Protein AF-0000000070746875 (afdb_homodimer)

Radius of gyration: 43.56 Å; Cα contacts (8 Å, |Δi|>4): 180; chains: 2; bounding box: 48×173×124 Å

pLDDT: mean 76.01, std 24.34, range [20.2, 97.62]

InterPro domains:
  IPR023379 BART domain [PF11527] (35-144)
  IPR038849 ADP-ribosylation factor-like protein 2-binding protein [PTHR15487] (15-159)
  IPR042541 BART domain superfamily [G3DSA:1.20.1520.10] (34-148)

Solvent-accessible surface area (backbone atoms only — not comparable to full-atom values): 19417 Å² total; per-residue (Å²): 139,78,82,79,79,80,77,81,77,75,82,77,76,76,77,77,75,77,74,75,72,70,74,67,63,68,54,60,63,49,44,54,53,49,49,48,51,48,54,51,53,51,49,54,53,48,63,68,31,64,72,46,43,50,52,51,49,50,53,42,69,74,47,15,80,76,59,71,61,64,71,62,46,49,55,52,49,51,51,52,47,51,53,48,24,51,52,53,53,51,50,51,52,52,52,44,53,73,74,33,94,85,65,49,69,68,58,50,54,54,48,45,70,74,38,56,88,74,55,55,66,73,58,47,51,55,54,40,35,50,72,32,68,72,49,29,51,51,49,26,47,51,50,38,58,68,66,43,43,52,58,50,78,51,84,99,59,81,47,63,57,68,126,132,88,88,78,81,92,86,88,74,83,85,77,81,81,73,80,74,77,76,72,72,70,75,69,63,69,55,60,61,51,43,54,52,49,50,49,51,48,53,52,51,53,48,55,53,49,64,68,30,64,70,45,45,49,53,53,49,50,52,41,68,74,47,13,81,78,60,70,62,62,72,63,48,49,56,53,49,51,51,53,48,50,53,48,24,51,52,52,52,52,52,51,51,53,53,44,53,72,74,32,93,84,64,47,70,69,56,49,55,53,47,45,71,76,40,56,89,75,52,54,66,74,59,48,52,54,55,41,36,48,72,32,66,72,50,28,51,51,50,26,47,52,50,38,58,67,66,42,41,52,58,51,77,49,89,97,56,80,47,63,60,66,127

Structure (mmCIF, N/CA/C/O backbone):
data_AF-0000000070746875-model_v1
#
loop_
_entity.id
_entity.type
_entity.pdbx_description
1 polymer 'ADP-ribosylation factor-like protein 2-binding protein'
#
loop_
_atom_site.group_PDB
_atom_site.id
_atom_site.type_symbol
_atom_site.label_atom_id
_atom_site.label_alt_id
_atom_site.label_comp_id
_atom_site.label_asym_id
_atom_site.label_entity_id
_atom_site.label_seq_id
_atom_site.pdbx_PDB_ins_code
_atom_site.Cartn_x
_atom_site.Cartn_y
_atom_site.Cartn_z
_atom_site.occupancy
_atom_site.B_iso_or_equiv
_atom_site.auth_seq_id
_atom_site.auth_comp_id
_atom_site.auth_asym_id
_atom_site.auth_atom_id
_atom_site.pdbx_PDB_model_num
ATOM 1 N N . MET A 1 1 ? 16.844 121.75 -2.898 1 22.09 1 MET A N 1
ATOM 2 C CA . MET A 1 1 ? 16.625 121 -1.656 1 22.09 1 MET A CA 1
ATOM 3 C C . MET A 1 1 ? 16.203 119.562 -1.939 1 22.09 1 MET A C 1
ATOM 5 O O . MET A 1 1 ? 15.828 119.25 -3.064 1 22.09 1 MET A O 1
ATOM 9 N N . ASN A 1 2 ? 16.062 118.625 -0.871 1 25.52 2 ASN A N 1
ATOM 10 C CA . ASN A 1 2 ? 16.562 117.375 -0.406 1 25.52 2 ASN A CA 1
ATOM 11 C C . ASN A 1 2 ? 15.664 116.188 -0.863 1 25.52 2 ASN A C 1
ATOM 13 O O . ASN A 1 2 ? 15.953 115.062 -0.604 1 25.52 2 ASN A O 1
ATOM 17 N N . GLN A 1 3 ? 14.422 116.25 -1.479 1 31.89 3 GLN A N 1
ATOM 18 C CA . GLN A 1 3 ? 13.461 115.375 -0.81 1 31.89 3 GLN A CA 1
ATOM 19 C C . GLN A 1 3 ? 13.711 113.875 -1.162 1 31.89 3 GLN A C 1
ATOM 21 O O . GLN A 1 3 ? 13.852 113.562 -2.336 1 31.89 3 GLN A O 1
ATOM 26 N N . PRO A 1 4 ? 14.125 113.062 -0.091 1 35.66 4 PRO A N 1
ATOM 27 C CA . PRO A 1 4 ? 14.531 111.688 -0.117 1 35.66 4 PRO A CA 1
ATOM 28 C C . PRO A 1 4 ? 13.453 110.75 -0.694 1 35.66 4 PRO A C 1
ATOM 30 O O . PRO A 1 4 ? 12.258 111 -0.523 1 35.66 4 PRO A O 1
ATOM 33 N N . GLU A 1 5 ? 13.758 110.125 -1.858 1 33.31 5 GLU A N 1
ATOM 34 C CA . GLU A 1 5 ? 12.992 109.188 -2.691 1 33.31 5 GLU A CA 1
ATOM 35 C C . GLU A 1 5 ? 12.625 107.938 -1.924 1 33.31 5 GLU A C 1
ATOM 37 O O . GLU A 1 5 ? 13.492 107.25 -1.367 1 33.31 5 GLU A O 1
ATOM 42 N N . LEU A 1 6 ? 11.461 107.875 -1.306 1 23.97 6 LEU A N 1
ATOM 43 C CA . LEU A 1 6 ? 10.867 106.812 -0.504 1 23.97 6 LEU A CA 1
ATOM 44 C C . LEU A 1 6 ? 10.93 105.5 -1.243 1 23.97 6 LEU A C 1
ATOM 46 O O . LEU A 1 6 ? 10.43 105.375 -2.367 1 23.97 6 LEU A O 1
ATOM 50 N N . ALA A 1 7 ? 11.953 104.625 -0.978 1 36.56 7 ALA A N 1
ATOM 51 C CA . ALA A 1 7 ? 12.344 103.312 -1.349 1 36.56 7 ALA A CA 1
ATOM 52 C C . ALA A 1 7 ? 11.18 102.312 -1.156 1 36.56 7 ALA A C 1
ATOM 54 O O . ALA A 1 7 ? 10.68 102.125 -0.041 1 36.56 7 ALA A O 1
ATOM 55 N N . GLU A 1 8 ? 10.203 102.312 -2.141 1 25.97 8 GLU A N 1
ATOM 56 C CA . GLU A 1 8 ? 9.008 101.438 -2.023 1 25.97 8 GLU A CA 1
ATOM 57 C C . GLU A 1 8 ? 9.367 100.062 -1.568 1 25.97 8 GLU A C 1
ATOM 59 O O . GLU A 1 8 ? 10.336 99.438 -2.045 1 25.97 8 GLU A O 1
ATOM 64 N N . VAL A 1 9 ? 8.93 99.5 -0.458 1 31.64 9 VAL A N 1
ATOM 65 C CA . VAL A 1 9 ? 9.016 98.312 0.394 1 31.64 9 VAL A CA 1
ATOM 66 C C . VAL A 1 9 ? 8.484 97.125 -0.359 1 31.64 9 VAL A C 1
ATOM 68 O O . VAL A 1 9 ? 8.664 96 0.088 1 31.64 9 VAL A O 1
ATOM 71 N N . GLY A 1 10 ? 7.961 97.188 -1.653 1 25.95 10 GLY A N 1
ATOM 72 C CA . GLY A 1 10 ? 6.812 96.312 -1.622 1 25.95 10 GLY A CA 1
ATOM 73 C C . GLY A 1 10 ? 7.176 94.875 -1.229 1 25.95 10 GLY A C 1
ATOM 74 O O . GLY A 1 10 ? 6.629 94.312 -0.265 1 25.95 10 GLY A O 1
ATOM 75 N N . ARG A 1 11 ? 7.176 93.875 -2.363 1 30.19 11 ARG A N 1
ATOM 76 C CA . ARG A 1 11 ? 6.406 92.688 -2.637 1 30.19 11 ARG A CA 1
ATOM 77 C C . ARG A 1 11 ? 7.168 91.438 -2.201 1 30.19 11 ARG A C 1
ATOM 79 O O . ARG A 1 11 ? 8.234 91.125 -2.744 1 30.19 11 ARG A O 1
ATOM 86 N N . PHE A 1 12 ? 7.258 91.188 -0.897 1 30.89 12 PHE A N 1
ATOM 87 C CA . PHE A 1 12 ? 7.781 89.875 -0.439 1 30.89 12 PHE A CA 1
ATOM 88 C C . PHE A 1 12 ? 7.047 88.75 -1.109 1 30.89 12 PHE A C 1
ATOM 90 O O . PHE A 1 12 ? 5.832 88.625 -0.958 1 30.89 12 PHE A O 1
ATOM 97 N N . ASP A 1 13 ? 7.281 88.438 -2.377 1 39.88 13 ASP A N 1
ATOM 98 C CA . ASP A 1 13 ? 6.773 87.188 -2.996 1 39.88 13 ASP A CA 1
ATOM 99 C C . ASP A 1 13 ? 7.074 86 -2.129 1 39.88 13 ASP A C 1
ATOM 101 O O . ASP A 1 13 ? 8.234 85.688 -1.869 1 39.88 13 ASP A O 1
ATOM 105 N N . GLY A 1 14 ? 6.207 85.688 -1.143 1 34.12 14 GLY A N 1
ATOM 106 C CA . GLY A 1 14 ? 6.164 84.5 -0.299 1 34.12 14 GLY A CA 1
ATOM 107 C C . GLY A 1 14 ? 6.395 83.188 -1.065 1 34.12 14 GLY A C 1
ATOM 108 O O . GLY A 1 14 ? 5.668 82.875 -2.018 1 34.12 14 GLY A O 1
ATOM 109 N N . GLU A 1 15 ? 7.617 82.75 -1.362 1 40.56 15 GLU A N 1
ATOM 110 C CA . GLU A 1 15 ? 7.973 81.438 -1.791 1 40.56 15 GLU A CA 1
ATOM 111 C C . GLU A 1 15 ? 7.168 80.375 -1.029 1 40.56 15 GLU A C 1
ATOM 113 O O . GLU A 1 15 ? 7.16 80.375 0.203 1 40.56 15 GLU A O 1
ATOM 118 N N . GLU A 1 16 ? 5.98 80 -1.483 1 41.22 16 GLU A N 1
ATOM 119 C CA . GLU A 1 16 ? 5.199 78.812 -1.047 1 41.22 16 GLU A CA 1
ATOM 120 C C . GLU A 1 16 ? 6.086 77.562 -0.871 1 41.22 16 GLU A C 1
ATOM 122 O O . GLU A 1 16 ? 6.781 77.188 -1.803 1 41.22 16 GLU A O 1
ATOM 127 N N . GLU A 1 17 ? 6.691 77.375 0.271 1 41.28 17 GLU A N 1
ATOM 128 C CA . GLU A 1 17 ? 7.238 76.062 0.684 1 41.28 17 GLU A CA 1
ATOM 129 C C . GLU A 1 17 ? 6.246 74.938 0.424 1 41.28 17 GLU A C 1
ATOM 131 O O . GLU A 1 17 ? 5.121 75 0.93 1 41.28 17 GLU A O 1
ATOM 136 N N . GLU A 1 18 ? 6.184 74.312 -0.766 1 43.88 18 GLU A N 1
ATOM 137 C CA . GLU A 1 18 ? 5.504 73.062 -0.946 1 43.88 18 GLU A CA 1
ATOM 138 C C . GLU A 1 18 ? 5.891 72.062 0.148 1 43.88 18 GLU A C 1
ATOM 140 O O . GLU A 1 18 ? 7.059 71.688 0.265 1 43.88 18 GLU A O 1
ATOM 145 N N . GLU A 1 19 ? 5.246 72.125 1.309 1 44.03 19 GLU A N 1
ATOM 146 C CA . GLU A 1 19 ? 5.285 71 2.24 1 44.03 19 GLU A CA 1
ATOM 147 C C . GLU A 1 19 ? 5.082 69.625 1.516 1 44.03 19 GLU A C 1
ATOM 149 O O . GLU A 1 19 ? 4.031 69.438 0.909 1 44.03 19 GLU A O 1
ATOM 154 N N . GLU A 1 20 ? 6.07 69.062 0.945 1 48.28 20 GLU A N 1
ATOM 155 C CA . GLU A 1 20 ? 5.961 67.625 0.616 1 48.28 20 GLU A CA 1
ATOM 156 C C . GLU A 1 20 ? 5.312 66.875 1.755 1 48.28 20 GLU A C 1
ATOM 158 O O . GLU A 1 20 ? 5.879 66.75 2.844 1 48.28 20 GLU A O 1
ATOM 163 N N . VAL A 1 21 ? 4.09 66.875 1.874 1 48.66 21 VAL A N 1
ATOM 164 C CA . VAL A 1 21 ? 3.42 65.875 2.703 1 48.66 21 VAL A CA 1
ATOM 165 C C . VAL A 1 21 ? 3.965 64.5 2.383 1 48.66 21 VAL A C 1
ATOM 167 O O . VAL A 1 21 ? 3.818 64 1.261 1 48.66 21 VAL A O 1
ATOM 170 N N . PHE A 1 22 ? 5.055 64.125 2.873 1 44.22 22 PHE A N 1
ATOM 171 C CA . PHE A 1 22 ? 5.348 62.719 2.896 1 44.22 22 PHE A CA 1
ATOM 172 C C . PHE A 1 22 ? 4.121 61.938 3.32 1 44.22 22 PHE A C 1
ATOM 174 O O . PHE A 1 22 ? 3.605 62.125 4.426 1 44.22 22 PHE A O 1
ATOM 181 N N . ASP A 1 23 ? 3.254 61.656 2.422 1 44.66 23 ASP A N 1
ATOM 182 C CA . ASP A 1 23 ? 2.316 60.594 2.73 1 44.66 23 ASP A CA 1
ATOM 183 C C . ASP A 1 23 ? 2.994 59.5 3.539 1 44.66 23 ASP A C 1
ATOM 185 O O . ASP A 1 23 ? 3.902 58.812 3.045 1 44.66 23 ASP A O 1
ATOM 189 N N . ASN A 1 24 ? 3.178 59.594 4.777 1 42.41 24 ASN A N 1
ATOM 190 C CA . ASN A 1 24 ? 3.521 58.5 5.672 1 42.41 24 ASN A CA 1
ATOM 191 C C . ASN A 1 24 ? 2.812 57.219 5.273 1 42.41 24 ASN A C 1
ATOM 193 O O . ASN A 1 24 ? 1.773 56.875 5.84 1 42.41 24 ASN A O 1
ATOM 197 N N . ASP A 1 25 ? 2.6 56.938 4.059 1 48.31 25 ASP A N 1
ATOM 198 C CA . ASP A 1 25 ? 2.24 55.562 3.652 1 48.31 25 ASP A CA 1
ATOM 199 C C . ASP A 1 25 ? 3.031 54.531 4.449 1 48.31 25 ASP A C 1
ATOM 201 O O . ASP A 1 25 ? 2.996 53.344 4.133 1 48.31 25 ASP A O 1
ATOM 205 N N . VAL A 1 26 ? 4.012 54.938 5.195 1 53.16 26 VAL A N 1
ATOM 206 C CA . VAL A 1 26 ? 4.789 54.031 6.035 1 53.16 26 VAL A CA 1
ATOM 207 C C . VAL A 1 26 ? 3.881 53.375 7.074 1 53.16 26 VAL A C 1
ATOM 209 O O . VAL A 1 26 ? 4.203 52.312 7.609 1 53.16 26 VAL A O 1
ATOM 212 N N . GLY A 1 27 ? 2.643 53.844 7.23 1 52.59 27 GLY A N 1
ATOM 213 C CA . GLY A 1 27 ? 1.819 53.375 8.336 1 52.59 27 GLY A CA 1
ATOM 214 C C . GLY A 1 27 ? 1.026 52.125 8 1 52.59 27 GLY A C 1
ATOM 215 O O . GLY A 1 27 ? 0.836 51.25 8.859 1 52.59 27 GLY A O 1
ATOM 216 N N . GLU A 1 28 ? 0.376 52.094 6.785 1 55.06 28 GLU A N 1
ATOM 217 C CA . GLU A 1 28 ? -0.548 51.031 6.469 1 55.06 28 GLU A CA 1
ATOM 218 C C . GLU A 1 28 ? 0.199 49.719 6.238 1 55.06 28 GLU A C 1
ATOM 220 O O . GLU A 1 28 ? -0.251 48.656 6.672 1 55.06 28 GLU A O 1
ATOM 225 N N . GLU A 1 29 ? 1.252 49.781 5.371 1 57.5 29 GLU A N 1
ATOM 226 C CA . GLU A 1 29 ? 2.057 48.594 5.117 1 57.5 29 GLU A CA 1
ATOM 227 C C . GLU A 1 29 ? 2.582 48 6.422 1 57.5 29 GLU A C 1
ATOM 229 O O . GLU A 1 29 ? 2.586 46.781 6.59 1 57.5 29 GLU A O 1
ATOM 234 N N . ASN A 1 30 ? 2.898 48.938 7.414 1 66.25 30 ASN A N 1
ATOM 235 C CA . ASN A 1 30 ? 3.41 48.531 8.719 1 66.25 30 ASN A CA 1
ATOM 236 C C . ASN A 1 30 ? 2.338 47.844 9.547 1 66.25 30 ASN A C 1
ATOM 238 O O . ASN A 1 30 ? 2.625 46.875 10.242 1 66.25 30 ASN A O 1
ATOM 242 N N . THR A 1 31 ? 1.062 48.156 9.016 1 78.38 31 THR A N 1
ATOM 243 C CA . THR A 1 31 ? -0.025 47.594 9.82 1 78.38 31 THR A CA 1
ATOM 244 C C . THR A 1 31 ? -0.351 46.156 9.383 1 78.38 31 THR A C 1
ATOM 246 O O . THR A 1 31 ? -0.552 45.281 10.219 1 78.38 31 THR A O 1
ATOM 249 N N . GLU A 1 32 ? -0.319 46.031 7.973 1 78.19 32 GLU A N 1
ATOM 250 C CA . GLU A 1 32 ? -0.607 44.719 7.465 1 78.19 32 GLU A CA 1
ATOM 251 C C . GLU A 1 32 ? 0.462 43.719 7.898 1 78.19 32 GLU A C 1
ATOM 253 O O . GLU A 1 32 ? 0.146 42.562 8.281 1 78.19 32 GLU A O 1
ATOM 258 N N . GLU A 1 33 ? 1.669 44.156 7.746 1 81.31 33 GLU A N 1
ATOM 259 C CA . GLU A 1 33 ? 2.785 43.312 8.164 1 81.31 33 GLU A CA 1
ATOM 260 C C . GLU A 1 33 ? 2.713 43 9.656 1 81.31 33 GLU A C 1
ATOM 262 O O . GLU A 1 33 ? 2.988 41.875 10.07 1 81.31 33 GLU A O 1
ATOM 267 N N . ALA A 1 34 ? 2.387 44.031 10.414 1 86.19 34 ALA A N 1
ATOM 268 C CA . ALA A 1 34 ? 2.258 43.844 11.852 1 86.19 34 ALA A CA 1
ATOM 269 C C . ALA A 1 34 ? 1.133 42.875 12.188 1 86.19 34 ALA A C 1
ATOM 271 O O . ALA A 1 34 ? 1.28 42 13.07 1 86.19 34 ALA A O 1
ATOM 272 N N . LYS A 1 35 ? 0.034 43 11.469 1 86.5 35 LYS A N 1
ATOM 273 C CA . LYS A 1 35 ? -1.092 42.094 11.672 1 86.5 35 LYS A CA 1
ATOM 274 C C . LYS A 1 35 ? -0.71 40.656 11.312 1 86.5 35 LYS A C 1
ATOM 276 O O . LYS A 1 35 ? -1.085 39.719 12.023 1 86.5 35 LYS A O 1
ATOM 281 N N . PHE A 1 36 ? -0.006 40.594 10.188 1 88.81 36 PHE A N 1
ATOM 282 C CA . PHE A 1 36 ? 0.457 39.281 9.758 1 88.81 36 PHE A CA 1
ATOM 283 C C . PHE A 1 36 ? 1.36 38.656 10.812 1 88.81 36 PHE A C 1
ATOM 285 O O . PHE A 1 36 ? 1.182 37.469 11.18 1 88.81 36 PHE A O 1
ATOM 292 N N . ASP A 1 37 ? 2.285 39.438 11.305 1 90.19 37 ASP A N 1
ATOM 293 C CA . ASP A 1 37 ? 3.199 38.938 12.344 1 90.19 37 ASP A CA 1
ATOM 294 C C . ASP A 1 37 ? 2.436 38.5 13.578 1 90.19 37 ASP A C 1
ATOM 296 O O . ASP A 1 37 ? 2.805 37.5 14.203 1 90.19 37 ASP A O 1
ATOM 300 N N . GLU A 1 38 ? 1.456 39.219 13.867 1 91.5 38 GLU A N 1
ATOM 301 C CA . GLU A 1 38 ? 0.632 38.844 15.008 1 91.5 38 GLU A CA 1
ATOM 302 C C . GLU A 1 38 ? -0.06 37.5 14.781 1 91.5 38 GLU A C 1
ATOM 304 O O . GLU A 1 38 ? -0.05 36.625 15.656 1 91.5 38 GLU A O 1
ATOM 309 N N . MET A 1 39 ? -0.675 37.312 13.633 1 91.5 39 MET A N 1
ATOM 310 C CA . MET A 1 39 ? -1.365 36.062 13.297 1 91.5 39 MET A CA 1
ATOM 311 C C . MET A 1 39 ? -0.408 34.875 13.359 1 91.5 39 MET A C 1
ATOM 313 O O . MET A 1 39 ? -0.745 33.812 13.914 1 91.5 39 MET A O 1
ATOM 317 N N . ILE A 1 40 ? 0.802 35.125 12.82 1 92.06 40 ILE A N 1
ATOM 318 C CA . ILE A 1 40 ? 1.813 34.062 12.805 1 92.06 40 ILE A CA 1
ATOM 319 C C . ILE A 1 40 ? 2.244 33.719 14.227 1 92.06 40 ILE A C 1
ATOM 321 O O . ILE A 1 40 ? 2.439 32.562 14.578 1 92.06 40 ILE A O 1
ATOM 325 N N . GLY A 1 41 ? 2.426 34.75 15 1 93.44 41 GLY A N 1
ATOM 326 C CA . GLY A 1 41 ? 2.752 34.531 16.406 1 93.44 41 GLY A CA 1
ATOM 327 C C . GLY A 1 41 ? 1.716 33.688 17.141 1 93.44 41 GLY A C 1
ATOM 328 O O . GLY A 1 41 ? 2.062 32.781 17.859 1 93.44 41 GLY A O 1
ATOM 329 N N . VAL A 1 42 ? 0.446 33.969 16.953 1 94.5 42 VAL A N 1
ATOM 330 C CA . VAL A 1 42 ? -0.645 33.219 17.578 1 94.5 42 VAL A CA 1
ATOM 331 C C . VAL A 1 42 ? -0.655 31.781 17.078 1 94.5 42 VAL A C 1
ATOM 333 O O . VAL A 1 42 ? -0.853 30.859 17.844 1 94.5 42 VAL A O 1
ATOM 336 N N . LEU A 1 43 ? -0.423 31.641 15.781 1 94.94 43 LEU A N 1
ATOM 337 C CA . LEU A 1 43 ? -0.358 30.297 15.203 1 94.94 43 LEU A CA 1
ATOM 338 C C . LEU A 1 43 ? 0.744 29.469 15.859 1 94.94 43 LEU A C 1
ATOM 340 O O . LEU A 1 43 ? 0.546 28.297 16.172 1 94.94 43 LEU A O 1
ATOM 344 N N . GLN A 1 44 ? 1.848 30.047 16.047 1 94.12 44 GLN A N 1
ATOM 345 C CA . GLN A 1 44 ? 2.947 29.359 16.703 1 94.12 44 GLN A CA 1
ATOM 346 C C . GLN A 1 44 ? 2.551 28.906 18.109 1 94.12 44 GLN A C 1
ATOM 348 O O . GLN A 1 44 ? 2.854 27.797 18.516 1 94.12 44 GLN A O 1
ATOM 353 N N . ASP A 1 45 ? 1.837 29.734 18.812 1 95.75 45 ASP A N 1
ATOM 354 C CA . ASP A 1 45 ? 1.348 29.422 20.141 1 95.75 45 ASP A CA 1
ATOM 355 C C . ASP A 1 45 ? 0.355 28.25 20.109 1 95.75 45 ASP A C 1
ATOM 357 O O . ASP A 1 45 ? 0.385 27.375 20.969 1 95.75 45 ASP A O 1
ATOM 361 N N . ILE A 1 46 ? -0.495 28.25 19.156 1 95.81 46 ILE A N 1
ATOM 362 C CA . ILE A 1 46 ? -1.519 27.219 19 1 95.81 46 ILE A CA 1
ATOM 363 C C . ILE A 1 46 ? -0.857 25.875 18.766 1 95.81 46 ILE A C 1
ATOM 365 O O . ILE A 1 46 ? -1.249 24.859 19.359 1 95.81 46 ILE A O 1
ATOM 369 N N . LEU A 1 47 ? 0.176 25.875 17.953 1 95 47 LEU A N 1
ATOM 370 C CA . LEU A 1 47 ? 0.779 24.641 17.484 1 95 47 LEU A CA 1
ATOM 371 C C . LEU A 1 47 ? 1.573 23.953 18.578 1 95 47 LEU A C 1
ATOM 373 O O . LEU A 1 47 ? 1.879 22.766 18.484 1 95 47 LEU A O 1
ATOM 377 N N . ILE A 1 48 ? 1.905 24.688 19.672 1 93.88 48 ILE A N 1
ATOM 378 C CA . ILE A 1 48 ? 2.662 24.094 20.766 1 93.88 48 ILE A CA 1
ATOM 379 C C . ILE A 1 48 ? 1.745 23.875 21.969 1 93.88 48 ILE A C 1
ATOM 381 O O . ILE A 1 48 ? 2.18 23.359 23 1 93.88 48 ILE A O 1
ATOM 385 N N . ASP A 1 49 ? 0.528 24.328 21.859 1 95.12 49 ASP A N 1
ATOM 386 C CA . ASP A 1 49 ? -0.473 24.062 22.875 1 95.12 49 ASP A CA 1
ATOM 387 C C . ASP A 1 49 ? -0.717 22.562 23.031 1 95.12 49 ASP A C 1
ATOM 389 O O . ASP A 1 49 ? -0.935 21.859 22.031 1 95.12 49 ASP A O 1
ATOM 393 N N . PRO A 1 50 ? -0.738 22.047 24.188 1 95.75 50 PRO A N 1
ATOM 394 C CA . PRO A 1 50 ? -0.949 20.609 24.406 1 95.75 50 PRO A CA 1
ATOM 395 C C . PRO A 1 50 ? -2.262 20.109 23.797 1 95.75 50 PRO A C 1
ATOM 397 O O . PRO A 1 50 ? -2.338 18.969 23.344 1 95.75 50 PRO A O 1
ATOM 400 N N . GLU A 1 51 ? -3.264 20.922 23.797 1 95.88 51 GLU A N 1
ATOM 401 C CA . GLU A 1 51 ? -4.539 20.516 23.219 1 95.88 51 GLU A CA 1
ATOM 402 C C . GLU A 1 51 ? -4.398 20.219 21.719 1 95.88 51 GLU A C 1
ATOM 404 O O . GLU A 1 51 ? -4.934 19.219 21.234 1 95.88 51 GLU A O 1
ATOM 409 N N . PHE A 1 52 ? -3.641 21.062 21.031 1 96.12 52 PHE A N 1
ATOM 410 C CA . PHE A 1 52 ? -3.395 20.844 19.625 1 96.12 52 PHE A CA 1
ATOM 411 C C . PHE A 1 52 ? -2.502 19.625 19.406 1 96.12 52 PHE A C 1
ATOM 413 O O . PHE A 1 52 ? -2.811 18.75 18.594 1 96.12 52 PHE A O 1
ATOM 420 N N . VAL A 1 53 ? -1.444 19.609 20.125 1 95.06 53 VAL A N 1
ATOM 421 C CA . VAL A 1 53 ? -0.443 18.562 19.953 1 95.06 53 VAL A CA 1
ATOM 422 C C . VAL A 1 53 ? -1.077 17.203 20.219 1 95.06 53 VAL A C 1
ATOM 424 O O . VAL A 1 53 ? -0.902 16.266 19.438 1 95.06 53 VAL A O 1
ATOM 427 N N . ASP A 1 54 ? -1.889 17.094 21.234 1 95.69 54 ASP A N 1
ATOM 428 C CA . ASP A 1 54 ? -2.555 15.836 21.562 1 95.69 54 ASP A CA 1
ATOM 429 C C . ASP A 1 54 ? -3.551 15.438 20.484 1 95.69 54 ASP A C 1
ATOM 431 O O . ASP A 1 54 ? -3.598 14.273 20.062 1 95.69 54 ASP A O 1
ATOM 435 N N . MET A 1 55 ? -4.305 16.391 20.078 1 95.62 55 MET A N 1
ATOM 436 C CA . MET A 1 55 ? -5.301 16.156 19.031 1 95.62 55 MET A CA 1
ATOM 437 C C . MET A 1 55 ? -4.645 15.633 17.766 1 95.62 55 MET A C 1
ATOM 439 O O . MET A 1 55 ? -5.055 14.602 17.219 1 95.62 55 MET A O 1
ATOM 443 N N . GLN A 1 56 ? -3.59 16.328 17.297 1 96.12 56 GLN A N 1
ATOM 444 C CA . GLN A 1 56 ? -2.898 15.945 16.062 1 96.12 56 GLN A CA 1
ATOM 445 C C . GLN A 1 56 ? -2.211 14.594 16.219 1 96.12 56 GLN A C 1
ATOM 447 O O . GLN A 1 56 ? -2.342 13.727 15.352 1 96.12 56 GLN A O 1
ATOM 452 N N . SER A 1 57 ? -1.538 14.453 17.312 1 94.38 57 SER A N 1
ATOM 453 C CA . SER A 1 57 ? -0.806 13.211 17.547 1 94.38 57 SER A CA 1
ATOM 454 C C . SER A 1 57 ? -1.752 12.016 17.641 1 94.38 57 SER A C 1
ATOM 456 O O . SER A 1 57 ? -1.459 10.945 17.109 1 94.38 57 SER A O 1
ATOM 458 N N . ASP A 1 58 ? -2.855 12.219 18.297 1 93.88 58 ASP A N 1
ATOM 459 C CA . ASP A 1 58 ? -3.838 11.148 18.422 1 93.88 58 ASP A CA 1
ATOM 460 C C . ASP A 1 58 ? -4.387 10.734 17.062 1 93.88 58 ASP A C 1
ATOM 462 O O . ASP A 1 58 ? -4.496 9.539 16.766 1 93.88 58 ASP A O 1
ATOM 466 N N . PHE A 1 59 ? -4.711 11.711 16.312 1 96.44 59 PHE A N 1
ATOM 467 C CA . PHE A 1 59 ? -5.203 11.422 14.969 1 96.44 59 PHE A CA 1
ATOM 468 C C . PHE A 1 59 ? -4.176 10.617 14.172 1 96.44 59 PHE A C 1
ATOM 470 O O . PHE A 1 59 ? -4.516 9.609 13.547 1 96.44 59 PHE A O 1
ATOM 477 N N . CYS A 1 60 ? -2.932 11.125 14.227 1 94.44 60 CYS A N 1
ATOM 478 C CA . CYS A 1 60 ? -1.876 10.484 13.453 1 94.44 60 CYS A CA 1
ATOM 479 C C . CYS A 1 60 ? -1.626 9.062 13.945 1 94.44 60 CYS A C 1
ATOM 481 O O . CYS A 1 60 ? -1.504 8.133 13.148 1 94.44 60 CYS A O 1
ATOM 483 N N . ARG A 1 61 ? -1.657 8.852 15.227 1 89.94 61 ARG A N 1
ATOM 484 C CA . ARG A 1 61 ? -1.423 7.539 15.82 1 89.94 61 ARG A CA 1
ATOM 485 C C . ARG A 1 61 ? -2.52 6.555 15.43 1 89.94 61 ARG A C 1
ATOM 487 O O . ARG A 1 61 ? -2.246 5.383 15.164 1 89.94 61 ARG A O 1
ATOM 494 N N . HIS A 1 62 ? -3.693 7.047 15.25 1 92.06 62 HIS A N 1
ATOM 495 C CA . HIS A 1 62 ? -4.84 6.195 14.953 1 92.06 62 HIS A CA 1
ATOM 496 C C . HIS A 1 62 ? -4.883 5.812 13.477 1 92.06 62 HIS A C 1
ATOM 498 O O . HIS A 1 62 ? -5.457 4.785 13.117 1 92.06 62 HIS A O 1
ATOM 504 N N . ASN A 1 63 ? -4.215 6.598 12.664 1 92.69 63 ASN A N 1
ATOM 505 C CA . ASN A 1 63 ? -4.449 6.414 11.242 1 92.69 63 ASN A CA 1
ATOM 506 C C . ASN A 1 63 ? -3.164 6.051 10.5 1 92.69 63 ASN A C 1
ATOM 508 O O . ASN A 1 63 ? -3.207 5.57 9.367 1 92.69 63 ASN A O 1
ATOM 512 N N . CYS A 1 64 ? -2.029 6.191 11.086 1 90.69 64 CYS A N 1
ATOM 513 C CA . CYS A 1 64 ? -0.761 6.105 10.367 1 90.69 64 CYS A CA 1
ATOM 514 C C . CYS A 1 64 ? -0.534 4.699 9.828 1 90.69 64 CYS A C 1
ATOM 516 O O . CYS A 1 64 ? 0.087 4.527 8.781 1 90.69 64 CYS A O 1
ATOM 518 N N . GLU A 1 65 ? -1.119 3.654 10.422 1 83.88 65 GLU A N 1
ATOM 519 C CA . GLU A 1 65 ? -0.915 2.266 10.023 1 83.88 65 GLU A CA 1
ATOM 520 C C . GLU A 1 65 ? -1.523 1.986 8.656 1 83.88 65 GLU A C 1
ATOM 522 O O . GLU A 1 65 ? -1.113 1.05 7.965 1 83.88 65 GLU A O 1
ATOM 527 N N . ILE A 1 66 ? -2.4 2.762 8.273 1 84.12 66 ILE A N 1
ATOM 528 C CA . ILE A 1 66 ? -3.111 2.57 7.016 1 84.12 66 ILE A CA 1
ATOM 529 C C . ILE A 1 66 ? -2.209 2.963 5.848 1 84.12 66 ILE A C 1
ATOM 531 O O . ILE A 1 66 ? -2.346 2.43 4.742 1 84.12 66 ILE A O 1
ATOM 535 N N . PHE A 1 67 ? -1.255 3.857 6.051 1 87.31 67 PHE A N 1
ATOM 536 C CA . PHE A 1 67 ? -0.413 4.402 4.992 1 87.31 67 PHE A CA 1
ATOM 537 C C . PHE A 1 67 ? 0.836 3.549 4.801 1 87.31 67 PHE A C 1
ATOM 539 O O . PHE A 1 67 ? 1.448 3.111 5.777 1 87.31 67 PHE A O 1
ATOM 546 N N . ASP A 1 68 ? 0.956 3.229 3.586 1 80.5 68 ASP A N 1
ATOM 547 C CA . ASP A 1 68 ? 2.115 2.408 3.252 1 80.5 68 ASP A CA 1
ATOM 548 C C . ASP A 1 68 ? 3.111 3.188 2.395 1 80.5 68 ASP A C 1
ATOM 550 O O . ASP A 1 68 ? 2.723 4.09 1.65 1 80.5 68 ASP A O 1
ATOM 554 N N . ASN A 1 69 ? 4.32 2.859 2.686 1 76.38 69 ASN A N 1
ATOM 555 C CA . ASN A 1 69 ? 5.352 3.367 1.783 1 76.38 69 ASN A CA 1
ATOM 556 C C . ASN A 1 69 ? 5.395 2.572 0.481 1 76.38 69 ASN A C 1
ATOM 558 O O . ASN A 1 69 ? 5.953 1.475 0.439 1 76.38 69 ASN A O 1
ATOM 562 N N . VAL A 1 70 ? 4.867 3.113 -0.542 1 74.12 70 VAL A N 1
ATOM 563 C CA . VAL A 1 70 ? 4.672 2.457 -1.831 1 74.12 70 VAL A CA 1
ATOM 564 C C . VAL A 1 70 ? 6.008 1.916 -2.342 1 74.12 70 VAL A C 1
ATOM 566 O O . VAL A 1 70 ? 6.086 0.774 -2.801 1 74.12 70 VAL A O 1
ATOM 569 N N . SER A 1 71 ? 7.082 2.713 -2.289 1 75 71 SER A N 1
ATOM 570 C CA . SER A 1 71 ? 8.391 2.307 -2.801 1 75 71 SER A CA 1
ATOM 571 C C . SER A 1 71 ? 8.914 1.082 -2.061 1 75 71 SER A C 1
ATOM 573 O O . SER A 1 71 ? 9.344 0.11 -2.684 1 75 71 SER A O 1
ATOM 575 N N . GLU A 1 72 ? 8.852 1.093 -0.793 1 75.19 72 GLU A N 1
ATOM 576 C CA . GLU A 1 72 ? 9.32 -0.027 0.016 1 75.19 72 GLU A CA 1
ATOM 577 C C . GLU A 1 72 ? 8.469 -1.27 -0.211 1 75.19 72 GLU A C 1
ATOM 579 O O . GLU A 1 72 ? 8.992 -2.383 -0.3 1 75.19 72 GLU A O 1
ATOM 584 N N . ASN A 1 73 ? 7.223 -0.979 -0.423 1 76.88 73 ASN A N 1
ATOM 585 C CA . ASN A 1 73 ? 6.312 -2.1 -0.646 1 76.88 73 ASN A CA 1
ATOM 586 C C . ASN A 1 73 ? 6.586 -2.785 -1.982 1 76.88 73 ASN A C 1
ATOM 588 O O . ASN A 1 73 ? 6.555 -4.012 -2.07 1 76.88 73 ASN A O 1
ATOM 592 N N . LYS A 1 74 ? 6.918 -1.988 -2.93 1 83.12 74 LYS A N 1
ATOM 593 C CA . LYS A 1 74 ? 7.168 -2.557 -4.25 1 83.12 74 LYS A CA 1
ATOM 594 C C . LYS A 1 74 ? 8.367 -3.5 -4.227 1 83.12 74 LYS A C 1
ATOM 596 O O . LYS A 1 74 ? 8.344 -4.555 -4.863 1 83.12 74 LYS A O 1
ATOM 601 N N . LEU A 1 75 ? 9.438 -3.111 -3.549 1 85.5 75 LEU A N 1
ATOM 602 C CA . LEU A 1 75 ? 10.617 -3.961 -3.436 1 85.5 75 LEU A CA 1
ATOM 603 C C . LEU A 1 75 ? 10.273 -5.277 -2.744 1 85.5 75 LEU A C 1
ATOM 605 O O . LEU A 1 75 ? 10.719 -6.344 -3.174 1 85.5 75 LEU A O 1
ATOM 609 N N . ILE A 1 76 ? 9.562 -5.152 -1.693 1 88.75 76 ILE A N 1
ATOM 610 C CA . ILE A 1 76 ? 9.148 -6.336 -0.948 1 88.75 76 ILE A CA 1
ATOM 611 C C . ILE A 1 76 ? 8.273 -7.219 -1.832 1 88.75 76 ILE A C 1
ATOM 613 O O . ILE A 1 76 ? 8.453 -8.438 -1.878 1 88.75 76 ILE A O 1
ATOM 617 N N . TYR A 1 77 ? 7.332 -6.594 -2.605 1 91.19 77 TYR A N 1
ATOM 618 C CA . TYR A 1 77 ? 6.477 -7.328 -3.531 1 91.19 77 TYR A CA 1
ATOM 619 C C . TYR A 1 77 ? 7.309 -8.133 -4.52 1 91.19 77 TYR A C 1
ATOM 621 O O . TYR A 1 77 ? 7.047 -9.32 -4.738 1 91.19 77 TYR A O 1
ATOM 629 N N . MET A 1 78 ? 8.297 -7.48 -5.066 1 93.38 78 MET A N 1
ATOM 630 C CA . MET A 1 78 ? 9.117 -8.117 -6.09 1 93.38 78 MET A CA 1
ATOM 631 C C . MET A 1 78 ? 9.906 -9.281 -5.508 1 93.38 78 MET A C 1
ATOM 633 O O . MET A 1 78 ? 10.07 -10.32 -6.16 1 93.38 78 MET A O 1
ATOM 637 N N . ASP A 1 79 ? 10.398 -9.117 -4.312 1 95 79 ASP A N 1
ATOM 638 C CA . ASP A 1 79 ? 11.109 -10.203 -3.637 1 95 79 ASP A CA 1
ATOM 639 C C . ASP A 1 79 ? 10.195 -11.406 -3.434 1 95 79 ASP A C 1
ATOM 641 O O . ASP A 1 79 ? 10.586 -12.539 -3.729 1 95 79 ASP A O 1
ATOM 645 N N . ILE A 1 80 ? 9.023 -11.18 -2.957 1 95.94 80 ILE A N 1
ATOM 646 C CA . ILE A 1 80 ? 8.062 -12.242 -2.699 1 95.94 80 ILE A CA 1
ATOM 647 C C . ILE A 1 80 ? 7.656 -12.906 -4.016 1 95.94 80 ILE A C 1
ATOM 649 O O . ILE A 1 80 ? 7.539 -14.133 -4.094 1 95.94 80 ILE A O 1
ATOM 653 N N . PHE A 1 81 ? 7.547 -12.086 -4.988 1 97.19 81 PHE A N 1
ATOM 654 C CA . PHE A 1 81 ? 7.207 -12.594 -6.312 1 97.19 81 PHE A CA 1
ATOM 655 C C . PHE A 1 81 ? 8.297 -13.523 -6.832 1 97.19 81 PHE A C 1
ATOM 657 O O . PHE A 1 81 ? 8 -14.602 -7.352 1 97.19 81 PHE A O 1
ATOM 664 N N . GLN A 1 82 ? 9.492 -13.125 -6.691 1 97.25 82 GLN A N 1
ATOM 665 C CA . GLN A 1 82 ? 10.609 -13.945 -7.137 1 97.25 82 GLN A CA 1
ATOM 666 C C . GLN A 1 82 ? 10.664 -15.266 -6.367 1 97.25 82 GLN A C 1
ATOM 668 O O . GLN A 1 82 ? 10.906 -16.328 -6.953 1 97.25 82 GLN A O 1
ATOM 673 N N . GLN A 1 83 ? 10.445 -15.172 -5.059 1 97 83 GLN A N 1
ATOM 674 C CA . GLN A 1 83 ? 10.414 -16.391 -4.238 1 97 83 GLN A CA 1
ATOM 675 C C . GLN A 1 83 ? 9.312 -17.328 -4.707 1 97 83 GLN A C 1
ATOM 677 O O . GLN A 1 83 ? 9.523 -18.547 -4.789 1 97 83 GLN A O 1
ATOM 682 N N . TYR A 1 84 ? 8.133 -16.75 -4.996 1 97.62 84 TYR A N 1
ATOM 683 C CA . TYR A 1 84 ? 7 -17.531 -5.488 1 97.62 84 TYR A CA 1
ATOM 684 C C . TYR A 1 84 ? 7.34 -18.203 -6.816 1 97.62 84 TYR A C 1
ATOM 686 O O . TYR A 1 84 ? 7.109 -19.391 -6.992 1 97.62 84 TYR A O 1
ATOM 694 N N . THR A 1 85 ? 7.883 -17.422 -7.727 1 97.06 85 THR A N 1
ATOM 695 C CA . THR A 1 85 ? 8.266 -17.922 -9.047 1 97.06 85 THR A CA 1
ATOM 696 C C . THR A 1 85 ? 9.242 -19.078 -8.93 1 97.06 85 THR A C 1
ATOM 698 O O . THR A 1 85 ? 9.023 -20.141 -9.523 1 97.06 85 THR A O 1
ATOM 701 N N . ASP A 1 86 ? 10.266 -18.953 -8.094 1 97.38 86 ASP A N 1
ATOM 702 C CA . ASP A 1 86 ? 11.266 -20 -7.895 1 97.38 86 ASP A CA 1
ATOM 703 C C . ASP A 1 86 ? 10.641 -21.25 -7.297 1 97.38 86 ASP A C 1
ATOM 705 O O . ASP A 1 86 ? 10.953 -22.359 -7.719 1 97.38 86 ASP A O 1
ATOM 709 N N . LEU A 1 87 ? 9.789 -21.047 -6.336 1 97.19 87 LEU A N 1
ATOM 710 C CA . LEU A 1 87 ? 9.125 -22.156 -5.652 1 97.19 87 LEU A CA 1
ATOM 711 C C . LEU A 1 87 ? 8.289 -22.969 -6.629 1 97.19 87 LEU A C 1
ATOM 713 O O . LEU A 1 87 ? 8.438 -24.188 -6.711 1 97.19 87 LEU A O 1
ATOM 717 N N . ILE A 1 88 ? 7.402 -22.328 -7.418 1 96.81 88 ILE A N 1
ATOM 718 C CA . ILE A 1 88 ? 6.477 -22.953 -8.344 1 96.81 88 ILE A CA 1
ATOM 719 C C . ILE A 1 88 ? 7.258 -23.641 -9.469 1 96.81 88 ILE A C 1
ATOM 721 O O . ILE A 1 88 ? 7.039 -24.812 -9.758 1 96.81 88 ILE A O 1
ATOM 725 N N . GLU A 1 89 ? 8.234 -22.922 -10.078 1 93.88 89 GLU A N 1
ATOM 726 C CA . GLU A 1 89 ? 9.008 -23.438 -11.211 1 93.88 89 GLU A CA 1
ATOM 727 C C . GLU A 1 89 ? 9.828 -24.656 -10.797 1 93.88 89 GLU A C 1
ATOM 729 O O . GLU A 1 89 ? 9.844 -25.672 -11.508 1 93.88 89 GLU A O 1
ATOM 734 N N . THR A 1 90 ? 10.453 -24.562 -9.617 1 95.44 90 THR A N 1
ATOM 735 C CA . THR A 1 90 ? 11.273 -25.656 -9.133 1 95.44 90 THR A CA 1
ATOM 736 C C . THR A 1 90 ? 10.422 -26.891 -8.867 1 95.44 90 THR A C 1
ATOM 738 O O . THR A 1 90 ? 10.789 -28 -9.258 1 95.44 90 THR A O 1
ATOM 741 N N . PHE A 1 91 ? 9.289 -26.703 -8.234 1 96.19 91 PHE A N 1
ATOM 742 C CA . PHE A 1 91 ? 8.406 -27.812 -7.906 1 96.19 91 PHE A CA 1
ATOM 743 C C . PHE A 1 91 ? 7.883 -28.484 -9.172 1 96.19 91 PHE A C 1
ATOM 745 O O . PHE A 1 91 ? 7.977 -29.703 -9.328 1 96.19 91 PHE A O 1
ATOM 752 N N . ILE A 1 92 ? 7.352 -27.719 -10.102 1 95.56 92 ILE A N 1
ATOM 753 C CA . ILE A 1 92 ? 6.746 -28.219 -11.328 1 95.56 92 ILE A CA 1
ATOM 754 C C . ILE A 1 92 ? 7.801 -28.938 -12.164 1 95.56 92 ILE A C 1
ATOM 756 O O . ILE A 1 92 ? 7.559 -30.047 -12.664 1 95.56 92 ILE A O 1
ATOM 760 N N . GLU A 1 93 ? 8.945 -28.281 -12.281 1 93.62 93 GLU A N 1
ATOM 761 C CA . GLU A 1 93 ? 10.016 -28.891 -13.07 1 93.62 93 GLU A CA 1
ATOM 762 C C . GLU A 1 93 ? 10.438 -30.234 -12.484 1 93.62 93 GLU A C 1
ATOM 764 O O . GLU A 1 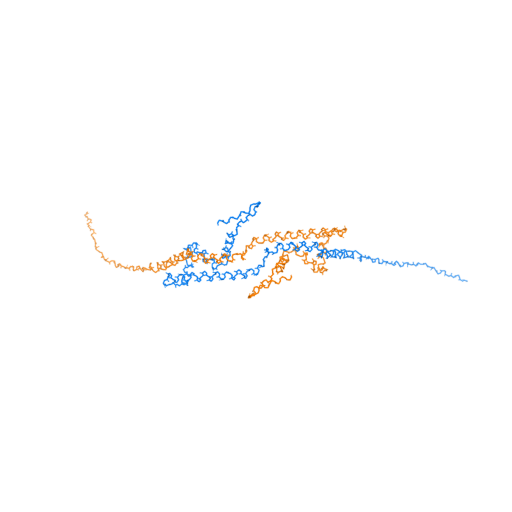93 ? 10.594 -31.219 -13.219 1 93.62 93 GLU A O 1
ATOM 769 N N . ARG A 1 94 ? 10.617 -30.281 -11.211 1 94.94 94 ARG A N 1
ATOM 770 C CA . ARG A 1 94 ? 11 -31.516 -10.539 1 94.94 94 ARG A CA 1
ATOM 771 C C . ARG A 1 94 ? 9.961 -32.625 -10.766 1 94.94 94 ARG A C 1
ATOM 773 O O . ARG A 1 94 ? 10.305 -33.75 -11.125 1 94.94 94 ARG A O 1
ATOM 780 N N . ARG A 1 95 ? 8.672 -32.312 -10.609 1 95.12 95 ARG A N 1
ATOM 781 C CA . ARG A 1 95 ? 7.594 -33.281 -10.758 1 95.12 95 ARG A CA 1
ATOM 782 C C . ARG A 1 95 ? 7.465 -33.75 -12.203 1 95.12 95 ARG A C 1
ATOM 784 O O . ARG A 1 95 ? 7.195 -34.906 -12.461 1 95.12 95 ARG A O 1
ATOM 791 N N . LEU A 1 96 ? 7.621 -32.844 -13.141 1 94.75 96 LEU A N 1
ATOM 792 C CA . LEU A 1 96 ? 7.57 -33.188 -14.547 1 94.75 96 LEU A CA 1
ATOM 793 C C . LEU A 1 96 ? 8.703 -34.156 -14.906 1 94.75 96 LEU A C 1
ATOM 795 O O . LEU A 1 96 ? 8.5 -35.125 -15.648 1 94.75 96 LEU A O 1
ATOM 799 N N . HIS A 1 97 ? 9.914 -33.875 -14.367 1 93.62 97 HIS A N 1
ATOM 800 C CA . HIS A 1 97 ? 11.055 -34.75 -14.602 1 93.62 97 HIS A CA 1
ATOM 801 C C . HIS A 1 97 ? 10.797 -36.125 -14.039 1 93.62 97 HIS A C 1
ATOM 803 O O . HIS A 1 97 ? 11.25 -37.125 -14.609 1 93.62 97 HIS A O 1
ATOM 809 N N . GLU A 1 98 ? 10.086 -36.188 -12.969 1 94.38 98 GLU A N 1
ATOM 810 C CA . GLU A 1 98 ? 9.773 -37.469 -12.328 1 94.38 98 GLU A CA 1
ATOM 811 C C . GLU A 1 98 ? 8.773 -38.281 -13.148 1 94.38 98 GLU A C 1
ATOM 813 O O . GLU A 1 98 ? 8.805 -39.5 -13.148 1 94.38 98 GLU A O 1
ATOM 818 N N . LYS A 1 99 ? 7.871 -37.594 -13.828 1 93.38 99 LYS A N 1
ATOM 819 C CA . LYS A 1 99 ? 6.734 -38.25 -14.445 1 93.38 99 LYS A CA 1
ATOM 820 C C . LYS A 1 99 ? 6.949 -38.438 -15.945 1 93.38 99 LYS A C 1
ATOM 822 O O . LYS A 1 99 ? 6.312 -39.281 -16.578 1 93.38 99 LYS A O 1
ATOM 827 N N . LEU A 1 100 ? 7.859 -37.625 -16.469 1 92.25 100 LEU A N 1
ATOM 828 C CA . LEU A 1 100 ? 8.094 -37.688 -17.906 1 92.25 100 LEU A CA 1
ATOM 829 C C . LEU A 1 100 ? 9.523 -38.125 -18.203 1 92.25 100 LEU A C 1
ATOM 831 O O . LEU A 1 100 ? 10.477 -37.562 -17.656 1 92.25 100 LEU A O 1
ATOM 835 N N . GLU A 1 101 ? 9.898 -39.125 -19 1 87.94 101 GLU A N 1
ATOM 836 C CA . GLU A 1 101 ? 11.195 -39.719 -19.297 1 87.94 101 GLU A CA 1
ATOM 837 C C . GLU A 1 101 ? 12.102 -38.719 -20.047 1 87.94 101 GLU A C 1
ATOM 839 O O . GLU A 1 101 ? 13.289 -38.625 -19.734 1 87.94 101 GLU A O 1
ATOM 844 N N . TYR A 1 102 ? 11.648 -38.031 -20.984 1 85.75 102 TYR A N 1
ATOM 845 C CA . TYR A 1 102 ? 12.461 -37.125 -21.781 1 85.75 102 TYR A CA 1
ATOM 846 C C . TYR A 1 102 ? 11.898 -35.719 -21.734 1 85.75 102 TYR A C 1
ATOM 848 O O . TYR A 1 102 ? 11.75 -35.062 -22.781 1 85.75 102 TYR A O 1
ATOM 856 N N . PHE A 1 103 ? 11.875 -35.312 -20.562 1 90.12 103 PHE A N 1
ATOM 857 C CA . PHE A 1 103 ? 11.281 -34 -20.391 1 90.12 103 PHE A CA 1
ATOM 858 C C . PHE A 1 103 ? 12.336 -32.906 -20.531 1 90.12 103 PHE A C 1
ATOM 860 O O . PHE A 1 103 ? 13.469 -33.062 -20.078 1 90.12 103 PHE A O 1
ATOM 867 N N . SER A 1 104 ? 11.961 -31.828 -21.203 1 88.12 104 SER A N 1
ATOM 868 C CA . SER A 1 104 ? 12.719 -30.578 -21.344 1 88.12 104 SER A CA 1
ATOM 869 C C . SER A 1 104 ? 11.844 -29.359 -21.094 1 88.12 104 SER A C 1
ATOM 871 O O . SER A 1 104 ? 10.844 -29.156 -21.781 1 88.12 104 SER A O 1
ATOM 873 N N . MET A 1 105 ? 12.32 -28.609 -20.141 1 86.38 105 MET A N 1
ATOM 874 C CA . MET A 1 105 ? 11.586 -27.391 -19.812 1 86.38 105 MET A CA 1
ATOM 875 C C . MET A 1 105 ? 11.539 -26.453 -21 1 86.38 105 MET A C 1
ATOM 877 O O . MET A 1 105 ? 10.516 -25.812 -21.25 1 86.38 105 MET A O 1
ATOM 881 N N . ASP A 1 106 ? 12.594 -26.406 -21.688 1 86.88 106 ASP A N 1
ATOM 882 C CA . ASP A 1 106 ? 12.664 -25.562 -22.875 1 86.88 106 ASP A CA 1
ATOM 883 C C . ASP A 1 106 ? 11.617 -25.984 -23.906 1 86.88 106 ASP A C 1
ATOM 885 O O . ASP A 1 106 ? 10.961 -25.125 -24.516 1 86.88 106 ASP A O 1
ATOM 889 N N . GLU A 1 107 ? 11.492 -27.25 -24.062 1 86 107 GLU A N 1
ATOM 890 C CA . GLU A 1 107 ? 10.508 -27.766 -25.016 1 86 107 GLU A CA 1
ATOM 891 C C . GLU A 1 107 ? 9.086 -27.422 -24.562 1 86 107 GLU A C 1
ATOM 893 O O . GLU A 1 107 ? 8.258 -27.016 -25.391 1 86 107 GLU A O 1
ATOM 898 N N . LEU A 1 108 ? 8.836 -27.594 -23.312 1 88.44 108 LEU A N 1
ATOM 899 C CA . LEU A 1 108 ? 7.516 -27.266 -22.781 1 88.44 108 LEU A CA 1
ATOM 900 C C . LEU A 1 108 ? 7.188 -25.797 -23 1 88.44 108 LEU A C 1
ATOM 902 O O . LEU A 1 108 ? 6.105 -25.469 -23.484 1 88.44 108 LEU A O 1
ATOM 906 N N . CYS A 1 109 ? 8.078 -24.938 -22.656 1 86.25 109 CYS A N 1
ATOM 907 C CA . CYS A 1 109 ? 7.867 -23.516 -22.797 1 86.25 109 CYS A CA 1
ATOM 908 C C . CYS A 1 109 ? 7.582 -23.141 -24.25 1 86.25 109 CYS A C 1
ATOM 910 O O . CYS A 1 109 ? 6.699 -22.328 -24.531 1 86.25 109 CYS A O 1
ATOM 912 N N . ASN A 1 110 ? 8.297 -23.703 -25.156 1 86.62 110 ASN A N 1
ATOM 913 C CA . ASN A 1 110 ? 8.078 -23.484 -26.578 1 86.62 110 ASN A CA 1
ATOM 914 C C . ASN A 1 110 ? 6.684 -23.922 -27.016 1 86.62 110 ASN A C 1
ATOM 916 O O . ASN A 1 110 ? 5.996 -23.219 -27.75 1 86.62 110 ASN A O 1
ATOM 920 N N . GLN A 1 111 ? 6.328 -25.141 -26.531 1 84.81 111 GLN A N 1
ATOM 921 C CA . GLN A 1 111 ? 5.016 -25.688 -26.875 1 84.81 111 GLN A CA 1
ATOM 922 C C . GLN A 1 111 ? 3.896 -24.812 -26.297 1 84.81 111 GLN A C 1
ATOM 924 O O . GLN A 1 111 ? 2.863 -24.625 -26.938 1 84.81 111 GLN A O 1
ATOM 929 N N . ILE A 1 112 ? 4.094 -24.328 -25.125 1 87.81 112 ILE A N 1
ATOM 930 C CA . ILE A 1 112 ? 3.113 -23.453 -24.484 1 87.81 112 ILE A CA 1
ATOM 931 C C . ILE A 1 112 ? 2.896 -22.203 -25.344 1 87.81 112 ILE A C 1
ATOM 933 O O . ILE A 1 112 ? 1.759 -21.766 -25.531 1 87.81 112 ILE A O 1
ATOM 937 N N . GLN A 1 113 ? 3.916 -21.625 -25.812 1 85 113 GLN A N 1
ATOM 938 C CA . GLN A 1 113 ? 3.844 -20.438 -26.656 1 85 113 GLN A CA 1
ATOM 939 C C . GLN A 1 113 ? 3.094 -20.719 -27.953 1 85 113 GLN A C 1
ATOM 941 O O . GLN A 1 113 ? 2.32 -19.891 -28.422 1 85 113 GLN A O 1
ATOM 946 N N . GLU A 1 114 ? 3.314 -21.828 -28.453 1 84.69 114 GLU A N 1
ATOM 947 C CA . GLU A 1 114 ? 2.734 -22.203 -29.734 1 84.69 114 GLU A CA 1
ATOM 948 C C . GLU A 1 114 ? 1.273 -22.609 -29.594 1 84.69 114 GLU A C 1
ATOM 950 O O . GLU A 1 114 ? 0.484 -22.484 -30.531 1 84.69 114 GLU A O 1
ATOM 955 N N . HIS A 1 115 ? 0.886 -23.141 -28.406 1 86.44 115 HIS A N 1
ATOM 956 C CA . HIS A 1 115 ? -0.444 -23.703 -28.203 1 86.44 115 HIS A CA 1
ATOM 957 C C . HIS A 1 115 ? -1.155 -23.031 -27.031 1 86.44 115 HIS A C 1
ATOM 959 O O . HIS A 1 115 ? -1.849 -23.703 -26.25 1 86.44 115 HIS A O 1
ATOM 965 N N . GLU A 1 116 ? -0.972 -21.812 -26.891 1 84.81 116 GLU A N 1
ATOM 966 C CA . GLU A 1 116 ? -1.5 -21.078 -25.75 1 84.81 116 GLU A CA 1
ATOM 967 C C . GLU A 1 116 ? -3.012 -21.234 -25.641 1 84.81 116 GLU A C 1
ATOM 969 O O . GLU A 1 116 ? -3.545 -21.375 -24.531 1 84.81 116 GLU A O 1
ATOM 974 N N . ASP A 1 117 ? -3.689 -21.359 -26.734 1 87.81 117 ASP A N 1
ATOM 975 C CA . ASP A 1 117 ? -5.145 -21.422 -26.766 1 87.81 117 ASP A CA 1
ATOM 976 C C . ASP A 1 117 ? -5.648 -22.812 -26.375 1 87.81 117 ASP A C 1
ATOM 978 O O . ASP A 1 117 ? -6.828 -22.984 -26.078 1 87.81 117 ASP A O 1
ATOM 982 N N . GLU A 1 118 ? -4.766 -23.797 -26.359 1 88.5 118 GLU A N 1
ATOM 983 C CA . GLU A 1 118 ? -5.152 -25.172 -26.078 1 88.5 118 GLU A CA 1
ATOM 984 C C . GLU A 1 118 ? -4.895 -25.531 -24.625 1 88.5 118 GLU A C 1
ATOM 986 O O . GLU A 1 118 ? -5.297 -26.609 -24.172 1 88.5 118 GLU A O 1
ATOM 991 N N . ILE A 1 119 ? -4.289 -24.625 -23.953 1 91.12 119 ILE A N 1
ATOM 992 C CA . ILE A 1 119 ? -3.918 -24.922 -22.578 1 91.12 119 ILE A CA 1
ATOM 993 C C . ILE A 1 119 ? -5.109 -24.656 -21.656 1 91.12 119 ILE A C 1
ATOM 995 O O . ILE A 1 119 ? -5.738 -23.594 -21.734 1 91.12 119 ILE A O 1
ATOM 999 N N . PRO A 1 120 ? -5.434 -25.594 -20.781 1 91.75 120 PRO A N 1
ATOM 1000 C CA . PRO A 1 120 ? -6.523 -25.391 -19.828 1 91.75 120 PRO A CA 1
ATOM 1001 C C . PRO A 1 120 ? -6.309 -24.172 -18.938 1 91.75 120 PRO A C 1
ATOM 1003 O O . PRO A 1 120 ? -5.176 -23.875 -18.562 1 91.75 120 PRO A O 1
ATOM 1006 N N . LEU A 1 121 ? -7.395 -23.516 -18.547 1 89.88 121 LEU A N 1
ATOM 1007 C CA . LEU A 1 121 ? -7.375 -22.266 -17.781 1 89.88 121 LEU A CA 1
ATOM 1008 C C . LEU A 1 121 ? -6.703 -22.453 -16.438 1 89.88 121 LEU A C 1
ATOM 1010 O O . LEU A 1 121 ? -5.984 -21.578 -15.953 1 89.88 121 LEU A O 1
ATOM 1014 N N . ASP A 1 122 ? -6.949 -23.562 -15.812 1 89.94 122 ASP A N 1
ATOM 1015 C CA . ASP A 1 122 ? -6.375 -23.828 -14.492 1 89.94 122 ASP A CA 1
ATOM 1016 C C . ASP A 1 122 ? -4.852 -23.891 -14.562 1 89.94 122 ASP A C 1
ATOM 1018 O O . ASP A 1 122 ? -4.164 -23.438 -13.648 1 89.94 122 ASP A O 1
ATOM 1022 N N . VAL A 1 123 ? -4.336 -24.484 -15.672 1 92.75 123 VAL A N 1
ATOM 1023 C CA . VAL A 1 123 ? -2.896 -24.531 -15.883 1 92.75 123 VAL A CA 1
ATOM 1024 C C . VAL A 1 123 ? -2.367 -23.141 -16.203 1 92.75 123 VAL A C 1
ATOM 1026 O O . VAL A 1 123 ? -1.345 -22.719 -15.648 1 92.75 123 VAL A O 1
ATOM 1029 N N . ILE A 1 124 ? -3.07 -22.406 -16.984 1 91.62 124 ILE A N 1
ATOM 1030 C CA . ILE A 1 124 ? -2.684 -21.062 -17.391 1 91.62 124 ILE A CA 1
ATOM 1031 C C . ILE A 1 124 ? -2.609 -20.156 -16.156 1 91.62 124 ILE A C 1
ATOM 1033 O O . ILE A 1 124 ? -1.659 -19.391 -16 1 91.62 124 ILE A O 1
ATOM 1037 N N . ASP A 1 125 ? -3.521 -20.25 -15.305 1 92.44 125 ASP A N 1
ATOM 1038 C CA . ASP A 1 125 ? -3.602 -19.422 -14.109 1 92.44 125 ASP A CA 1
ATOM 1039 C C . ASP A 1 125 ? -2.35 -19.562 -13.25 1 92.44 125 ASP A C 1
ATOM 1041 O O . ASP A 1 125 ? -1.769 -18.562 -12.812 1 92.44 125 ASP A O 1
ATOM 1045 N N . VAL A 1 126 ? -1.943 -20.781 -13.094 1 94.44 126 VAL A N 1
ATOM 1046 C CA . VAL A 1 126 ? -0.783 -21.047 -12.25 1 94.44 126 VAL A CA 1
ATOM 1047 C C . VAL A 1 126 ? 0.485 -20.562 -12.945 1 94.44 126 VAL A C 1
ATOM 1049 O O . VAL A 1 126 ? 1.319 -19.891 -12.328 1 94.44 126 VAL A O 1
ATOM 1052 N N . LEU A 1 127 ? 0.573 -20.875 -14.219 1 92.25 127 LEU A N 1
ATOM 1053 C CA . LEU A 1 127 ? 1.746 -20.469 -14.984 1 92.25 127 LEU A CA 1
ATOM 1054 C C . LEU A 1 127 ? 1.849 -18.938 -15.047 1 92.25 127 LEU A C 1
ATOM 1056 O O . LEU A 1 127 ? 2.93 -18.375 -14.852 1 92.25 127 LEU A O 1
ATOM 1060 N N . LEU A 1 128 ? 0.747 -18.281 -15.242 1 92.38 128 LEU A N 1
ATOM 1061 C CA . LEU A 1 128 ? 0.724 -16.828 -15.305 1 92.38 128 LEU A CA 1
ATOM 1062 C C . LEU A 1 128 ? 1.076 -16.219 -13.945 1 92.38 128 LEU A C 1
ATOM 1064 O O . LEU A 1 128 ? 1.811 -15.234 -13.875 1 92.38 128 LEU A O 1
ATOM 1068 N N . SER A 1 129 ? 0.6 -16.797 -12.859 1 95.44 129 SER A N 1
ATOM 1069 C CA . SER A 1 129 ? 0.881 -16.281 -11.523 1 95.44 129 SER A CA 1
ATOM 1070 C C . SER A 1 129 ? 2.371 -16.344 -11.211 1 95.44 129 SER A C 1
ATOM 1072 O O . SER A 1 129 ? 2.879 -15.555 -10.406 1 95.44 129 SER A O 1
ATOM 1074 N N . SER A 1 130 ? 3.07 -17.266 -11.836 1 95.94 130 SER A N 1
ATOM 1075 C CA . SER A 1 130 ? 4.496 -17.422 -11.562 1 95.94 130 SER A CA 1
ATOM 1076 C C . SER A 1 130 ? 5.34 -16.656 -12.578 1 95.94 130 SER A C 1
ATOM 1078 O O . SER A 1 130 ? 6.562 -16.562 -12.438 1 95.94 130 SER A O 1
ATOM 1080 N N . SER A 1 131 ? 4.758 -16.047 -13.555 1 93.19 131 SER A N 1
ATOM 1081 C CA . SER A 1 131 ? 5.539 -15.398 -14.602 1 93.19 131 SER A CA 1
ATOM 1082 C C . SER A 1 131 ? 5.156 -13.93 -14.742 1 93.19 131 SER A C 1
ATOM 1084 O O . SER A 1 131 ? 5.902 -13.141 -15.328 1 93.19 131 SER A O 1
ATOM 1086 N N . ASP A 1 132 ? 3.982 -13.555 -14.266 1 94.81 132 ASP A N 1
ATOM 1087 C CA . ASP A 1 132 ? 3.445 -12.203 -14.383 1 94.81 132 ASP A CA 1
ATOM 1088 C C . ASP A 1 132 ? 3.107 -11.617 -13.016 1 94.81 132 ASP A C 1
ATOM 1090 O O . ASP A 1 132 ? 2.221 -12.125 -12.32 1 94.81 132 ASP A O 1
ATOM 1094 N N . PHE A 1 133 ? 3.736 -10.516 -12.742 1 95.69 133 PHE A N 1
ATOM 1095 C CA . PHE A 1 133 ? 3.582 -9.906 -11.43 1 95.69 133 PHE A CA 1
ATOM 1096 C C . PHE A 1 133 ? 2.133 -9.5 -11.18 1 95.69 133 PHE A C 1
ATOM 1098 O O . PHE A 1 133 ? 1.613 -9.672 -10.078 1 95.69 133 PHE A O 1
ATOM 1105 N N . GLU A 1 134 ? 1.49 -8.883 -12.156 1 93.56 134 GLU A N 1
ATOM 1106 C CA . GLU A 1 134 ? 0.115 -8.43 -11.961 1 93.56 134 GLU A CA 1
ATOM 1107 C C . GLU A 1 134 ? -0.814 -9.609 -11.672 1 93.56 134 GLU A C 1
ATOM 1109 O O . GLU A 1 134 ? -1.719 -9.5 -10.836 1 93.56 134 GLU A O 1
ATOM 1114 N N . GLU A 1 135 ? -0.59 -10.734 -12.297 1 93.62 135 GLU A N 1
ATOM 1115 C CA . GLU A 1 135 ? -1.361 -11.945 -12.023 1 93.62 135 GLU A CA 1
ATOM 1116 C C . GLU A 1 135 ? -1.045 -12.5 -10.641 1 93.62 135 GLU A C 1
ATOM 1118 O O . GLU A 1 135 ? -1.946 -12.93 -9.914 1 93.62 135 GLU A O 1
ATOM 1123 N N . PHE A 1 136 ? 0.22 -12.43 -10.266 1 96.94 136 PHE A N 1
ATOM 1124 C CA . PHE A 1 136 ? 0.657 -12.852 -8.945 1 96.94 136 PHE A CA 1
ATOM 1125 C C . PHE A 1 136 ? -0.001 -12 -7.863 1 96.94 136 PHE A C 1
ATOM 1127 O O . PHE A 1 136 ? -0.525 -12.531 -6.883 1 96.94 136 PHE A O 1
ATOM 1134 N N . LYS A 1 137 ? 0.116 -10.742 -8.086 1 94.5 137 LYS A N 1
ATOM 1135 C CA . LYS A 1 137 ? -0.477 -9.812 -7.125 1 94.5 137 LYS A CA 1
ATOM 1136 C C . LYS A 1 137 ? -1.972 -10.078 -6.961 1 94.5 137 LYS A C 1
ATOM 1138 O O . LYS A 1 137 ? -2.488 -10.07 -5.84 1 94.5 137 LYS A O 1
ATOM 1143 N N . SER A 1 138 ? -2.691 -10.344 -8.047 1 93.25 138 SER A N 1
ATOM 1144 C CA . SER A 1 138 ? -4.117 -10.664 -8.023 1 93.25 138 SER A CA 1
ATOM 1145 C C . SER A 1 138 ? -4.383 -11.938 -7.219 1 93.25 138 SER A C 1
ATOM 1147 O O . SER A 1 138 ? -5.352 -12.008 -6.465 1 93.25 138 SER A O 1
ATOM 1149 N N . LEU A 1 139 ? -3.535 -12.891 -7.355 1 94.94 139 LEU A N 1
ATOM 1150 C CA . LEU A 1 139 ? -3.623 -14.133 -6.594 1 94.94 139 LEU A CA 1
ATOM 1151 C C . LEU A 1 139 ? -3.475 -13.859 -5.098 1 94.94 139 LEU A C 1
ATOM 1153 O O . LEU A 1 139 ? -4.285 -14.328 -4.293 1 94.94 139 LEU A O 1
ATOM 1157 N N . MET A 1 140 ? -2.467 -13.078 -4.711 1 94.31 140 MET A N 1
ATOM 1158 C CA . MET A 1 140 ? -2.227 -12.719 -3.314 1 94.31 140 MET A CA 1
ATOM 1159 C C . MET A 1 140 ? -3.438 -12.008 -2.721 1 94.31 140 MET A C 1
ATOM 1161 O O . MET A 1 140 ? -3.883 -12.344 -1.621 1 94.31 140 MET A O 1
ATOM 1165 N N . LEU A 1 141 ? -3.918 -11.094 -3.486 1 90.06 141 LEU A N 1
ATOM 1166 C CA . LEU A 1 141 ? -5.059 -10.312 -3.018 1 90.06 141 LEU A CA 1
ATOM 1167 C C . LEU A 1 141 ? -6.293 -11.195 -2.861 1 90.06 141 LEU A C 1
ATOM 1169 O O . LEU A 1 141 ? -7.09 -10.992 -1.941 1 90.06 141 LEU A O 1
ATOM 1173 N N . SER A 1 142 ? -6.453 -12.148 -3.746 1 90.62 142 SER A N 1
ATOM 1174 C CA . SER A 1 142 ? -7.562 -13.086 -3.654 1 90.62 142 SER A CA 1
ATOM 1175 C C . SER A 1 142 ? -7.473 -13.93 -2.387 1 90.62 142 SER A C 1
ATOM 1177 O O . SER A 1 142 ? -8.484 -14.18 -1.728 1 90.62 142 SER A O 1
ATOM 1179 N N . PHE A 1 143 ? -6.289 -14.367 -2.062 1 89.69 143 PHE A N 1
ATOM 1180 C CA . PHE A 1 143 ? -6.074 -15.117 -0.832 1 89.69 143 PHE A CA 1
ATOM 1181 C C . PHE A 1 143 ? -6.367 -14.258 0.389 1 89.69 143 PHE A C 1
ATOM 1183 O O . PHE A 1 143 ? -6.98 -14.719 1.353 1 89.69 143 PHE A O 1
ATOM 1190 N N . LYS A 1 144 ? -5.887 -13.055 0.354 1 86.06 144 LYS A N 1
ATOM 1191 C CA . LYS A 1 144 ? -6.102 -12.102 1.443 1 86.06 144 LYS A CA 1
ATOM 1192 C C . LYS A 1 144 ? -7.594 -11.875 1.685 1 86.06 144 LYS A C 1
ATOM 1194 O O . LYS A 1 144 ? -8.039 -11.82 2.832 1 86.06 144 LYS A O 1
ATOM 1199 N N . GLN A 1 145 ? -8.367 -11.703 0.669 1 83.44 145 GLN A N 1
ATOM 1200 C CA . GLN A 1 145 ? -9.805 -11.477 0.75 1 83.44 145 GLN A CA 1
ATOM 1201 C C . GLN A 1 145 ? -10.531 -12.695 1.313 1 83.44 145 GLN A C 1
ATOM 1203 O O . GLN A 1 145 ? -11.523 -12.555 2.035 1 83.44 145 GLN A O 1
ATOM 1208 N N . ASN A 1 146 ? -10.008 -13.75 0.92 1 80.69 146 ASN A N 1
ATOM 1209 C CA . ASN A 1 146 ? -10.648 -14.984 1.363 1 80.69 146 ASN A CA 1
ATOM 1210 C C . ASN A 1 146 ? -10.273 -15.328 2.801 1 80.69 146 ASN A C 1
ATOM 1212 O O . ASN A 1 146 ? -11.008 -16.031 3.49 1 80.69 146 ASN A O 1
ATOM 1216 N N . GLU A 1 147 ? -9.125 -14.953 3.232 1 73.31 147 GLU A N 1
ATOM 1217 C CA . GLU A 1 147 ? -8.695 -15.203 4.605 1 73.31 147 GLU A CA 1
ATOM 1218 C C . GLU A 1 147 ? -9.305 -14.188 5.566 1 73.31 147 GLU A C 1
ATOM 1220 O O . GLU A 1 147 ? -9.43 -14.453 6.766 1 73.31 147 GLU A O 1
ATOM 1225 N N . THR A 1 148 ? -9.445 -12.969 5.102 1 55.88 148 THR A N 1
ATOM 1226 C CA . THR A 1 148 ? -10.047 -11.953 5.961 1 55.88 148 THR A CA 1
ATOM 1227 C C . THR A 1 148 ? -11.531 -12.227 6.176 1 55.88 148 THR A C 1
ATOM 1229 O O . THR A 1 148 ? -12.305 -12.258 5.215 1 55.88 148 THR A O 1
ATOM 1232 N N . PRO A 1 149 ? -11.742 -12.711 7.27 1 48.66 149 PRO A N 1
ATOM 1233 C CA . PRO A 1 149 ? -13.164 -12.883 7.559 1 48.66 149 PRO A CA 1
ATOM 1234 C C . PRO A 1 149 ? -13.977 -11.617 7.289 1 48.66 149 PRO A C 1
ATOM 1236 O O . PRO A 1 149 ? -13.461 -10.508 7.445 1 48.66 149 PRO A O 1
ATOM 1239 N N . CYS A 1 150 ? -14.688 -11.703 6.133 1 40.88 150 CYS A N 1
ATOM 1240 C CA . CYS A 1 150 ? -15.641 -10.617 5.91 1 40.88 150 CYS A CA 1
ATOM 1241 C C . CYS A 1 150 ? -16.156 -10.062 7.23 1 40.88 150 CYS A C 1
ATOM 1243 O O . CYS A 1 150 ? -17 -10.68 7.883 1 40.88 150 CYS A O 1
ATOM 1245 N N . ILE A 1 151 ? -15.234 -9.586 7.945 1 40.41 151 ILE A N 1
ATOM 1246 C CA . ILE A 1 151 ? -15.82 -8.906 9.094 1 40.41 151 ILE A CA 1
ATOM 1247 C C . ILE A 1 151 ? -16.609 -7.68 8.633 1 40.41 151 ILE A C 1
ATOM 1249 O O . ILE A 1 151 ? -16.016 -6.691 8.188 1 40.41 151 ILE A O 1
ATOM 1253 N N . GLU A 1 152 ? -17.594 -7.938 7.898 1 42.38 152 GLU A N 1
ATOM 1254 C CA . GLU A 1 152 ? -18.562 -6.852 7.824 1 42.38 152 GLU A CA 1
ATOM 1255 C C . GLU A 1 152 ? -18.984 -6.387 9.219 1 42.38 152 GLU A C 1
ATOM 1257 O O . GLU A 1 152 ? -19.516 -7.168 10 1 42.38 152 GLU A O 1
ATOM 1262 N N . ILE A 1 153 ? -18.188 -5.484 9.641 1 38.19 153 ILE A N 1
ATOM 1263 C CA . ILE A 1 153 ? -18.688 -4.789 10.828 1 38.19 153 ILE A CA 1
ATOM 1264 C C . ILE A 1 153 ? -20.031 -4.133 10.516 1 38.19 153 ILE A C 1
ATOM 1266 O O . ILE A 1 153 ? -20.094 -3.146 9.781 1 38.19 153 ILE A O 1
ATOM 1270 N N . THR A 1 154 ? -21.094 -4.836 10.211 1 36.66 154 THR A N 1
ATOM 1271 C CA . THR A 1 154 ? -22.406 -4.219 10.305 1 36.66 154 THR A CA 1
ATOM 1272 C C . THR A 1 154 ? -22.734 -3.842 11.75 1 36.66 154 THR A C 1
ATOM 1274 O O . THR A 1 154 ? -22.156 -4.402 12.688 1 36.66 154 THR A O 1
ATOM 1277 N N . GLY A 1 155 ? -23.688 -3.377 12.273 1 37.34 155 GLY A N 1
ATOM 1278 C CA . GLY A 1 155 ? -24.062 -3.059 13.641 1 37.34 155 GLY A CA 1
ATOM 1279 C C . GLY A 1 155 ? -23.422 -3.979 14.664 1 37.34 155 GLY A C 1
ATOM 1280 O O . GLY A 1 155 ? -22.438 -4.648 14.375 1 37.34 155 GLY A O 1
ATOM 1281 N N . ASP A 1 156 ? -24.25 -4.676 15.703 1 39.59 156 ASP A N 1
ATOM 1282 C CA . ASP A 1 156 ? -24.031 -5.434 16.938 1 39.59 156 ASP A CA 1
ATOM 1283 C C . ASP A 1 156 ? -23.344 -6.766 16.641 1 39.59 156 ASP A C 1
ATOM 1285 O O . ASP A 1 156 ? -23.078 -7.539 17.562 1 39.59 156 ASP A O 1
ATOM 1289 N N . ALA A 1 157 ? -23.375 -7.52 15.508 1 32.56 157 ALA A N 1
ATOM 1290 C CA . ALA A 1 157 ? -22.922 -8.891 15.344 1 32.56 157 ALA A CA 1
ATOM 1291 C C . ALA A 1 157 ? -21.688 -8.953 14.445 1 32.56 157 ALA A C 1
ATOM 1293 O O . ALA A 1 157 ? -21.688 -8.398 13.344 1 32.56 157 ALA A O 1
ATOM 1294 N N . LEU A 1 158 ? -20.453 -9.258 14.938 1 38.34 158 LEU A N 1
ATOM 1295 C CA . LEU A 1 158 ? -19.203 -9.578 14.25 1 38.34 158 LEU A CA 1
ATOM 1296 C C . LEU A 1 158 ? -19.359 -10.812 13.367 1 38.34 158 LEU A C 1
ATOM 1298 O O . LEU A 1 158 ? -19.531 -11.922 13.875 1 38.34 158 LEU A O 1
ATOM 1302 N N . ILE A 1 159 ? -20.016 -10.836 12.18 1 35.91 159 ILE A N 1
ATOM 1303 C CA . ILE A 1 159 ? -20.172 -12.062 11.406 1 35.91 159 ILE A CA 1
ATOM 1304 C C . ILE A 1 159 ? -18.875 -12.383 10.68 1 35.91 159 ILE A C 1
ATOM 1306 O O . ILE A 1 159 ? -18.359 -11.57 9.914 1 35.91 159 ILE A O 1
ATOM 1310 N N . CYS A 1 160 ? -18.031 -13.25 11.227 1 38.38 160 CYS A N 1
ATOM 1311 C CA . CYS A 1 160 ? -16.859 -13.867 10.609 1 38.38 160 CYS A CA 1
ATOM 1312 C C . CYS A 1 160 ? -17.281 -14.891 9.555 1 38.38 160 CYS A C 1
ATOM 1314 O O . CYS A 1 160 ? -18 -15.836 9.859 1 38.38 160 CYS A O 1
ATOM 1316 N N . CYS A 1 161 ? -17.578 -14.531 8.32 1 34.47 161 CYS A N 1
ATOM 1317 C CA . CYS A 1 161 ? -17.938 -15.555 7.348 1 34.47 161 CYS A CA 1
ATOM 1318 C C . CYS A 1 161 ? -16.734 -16.422 7 1 34.47 161 CYS A C 1
ATOM 1320 O O . CYS A 1 161 ? -15.836 -15.984 6.281 1 34.47 161 CYS A O 1
ATOM 1322 N N . GLY A 1 162 ? -15.938 -16.859 7.902 1 37.78 162 GLY A N 1
ATOM 1323 C CA . GLY A 1 162 ? -15.062 -17.953 7.5 1 37.78 162 GLY A CA 1
ATOM 1324 C C . GLY A 1 162 ? -15.82 -19.188 7.023 1 37.78 162 GLY A C 1
ATOM 1325 O O . GLY A 1 162 ? -16.641 -19.734 7.762 1 37.78 162 GLY A O 1
ATOM 1326 N N . GLU A 1 163 ? -16.359 -19.266 5.707 1 32.66 163 GLU A N 1
ATOM 1327 C CA . GLU A 1 163 ? -16.734 -20.641 5.426 1 32.66 163 GLU A CA 1
ATOM 1328 C C . GLU A 1 163 ? -15.5 -21.547 5.449 1 32.66 163 GLU A C 1
ATOM 1330 O O . GLU A 1 163 ? -14.398 -21.125 5.125 1 32.66 163 GLU A O 1
ATOM 1335 N N . MET B 1 1 ? -27.484 -47.188 -100.5 1 21.27 1 MET B N 1
ATOM 1336 C CA . MET B 1 1 ? -28.078 -47.031 -99.188 1 21.27 1 MET B CA 1
ATOM 1337 C C . MET B 1 1 ? -27.125 -47.531 -98.125 1 21.27 1 MET B C 1
ATOM 1339 O O . MET B 1 1 ? -27.297 -47.188 -96.938 1 21.27 1 MET B O 1
ATOM 1343 N N . ASN B 1 2 ? -26.562 -48.625 -98.25 1 21.38 2 ASN B N 1
ATOM 1344 C CA . ASN B 1 2 ? -26.406 -49.469 -97.062 1 21.38 2 ASN B CA 1
ATOM 1345 C C . ASN B 1 2 ? -25.422 -48.875 -96.062 1 21.38 2 ASN B C 1
ATOM 1347 O O . ASN B 1 2 ? -24.578 -48.031 -96.438 1 21.38 2 ASN B O 1
ATOM 1351 N N . GLN B 1 3 ? -25.312 -49.594 -94.75 1 23.17 3 GLN B N 1
ATOM 1352 C CA . GLN B 1 3 ? -25.406 -49.406 -93.312 1 23.17 3 GLN B CA 1
ATOM 1353 C C . GLN B 1 3 ? -24.016 -49.219 -92.688 1 23.17 3 GLN B C 1
ATOM 1355 O O . GLN B 1 3 ? -23.016 -49.625 -93.25 1 23.17 3 GLN B O 1
ATOM 1360 N N . PRO B 1 4 ? -24.031 -49.156 -91.25 1 27.44 4 PRO B N 1
ATOM 1361 C CA . PRO B 1 4 ? -23.469 -48.469 -90.062 1 27.44 4 PRO B CA 1
ATOM 1362 C C . PRO B 1 4 ? -22.297 -49.219 -89.438 1 27.44 4 PRO B C 1
ATOM 1364 O O . PRO B 1 4 ? -21.734 -48.781 -88.438 1 27.44 4 PRO B O 1
ATOM 1367 N N . GLU B 1 5 ? -21.656 -50.156 -90.062 1 24.05 5 GLU B N 1
ATOM 1368 C CA . GLU B 1 5 ? -21.359 -51.156 -89 1 24.05 5 GLU B CA 1
ATOM 1369 C C . GLU B 1 5 ? -20.484 -50.531 -87.875 1 24.05 5 GLU B C 1
ATOM 1371 O O . GLU B 1 5 ? -19.812 -49.531 -88.125 1 24.05 5 GLU B O 1
ATOM 1376 N N . LEU B 1 6 ? -19.984 -51.469 -86.875 1 20.2 6 LEU B N 1
ATOM 1377 C CA . LEU B 1 6 ? -19.719 -51.688 -85.438 1 20.2 6 LEU B CA 1
ATOM 1378 C C . LEU B 1 6 ? -18.438 -50.969 -85 1 20.2 6 LEU B C 1
ATOM 1380 O O . LEU B 1 6 ? -17.547 -50.75 -85.875 1 20.2 6 LEU B O 1
ATOM 1384 N N . ALA B 1 7 ? -18.219 -51 -83.5 1 27.23 7 ALA B N 1
ATOM 1385 C CA . ALA B 1 7 ? -17.938 -50.281 -82.25 1 27.23 7 ALA B CA 1
ATOM 1386 C C . ALA B 1 7 ? -16.453 -50.312 -81.938 1 27.23 7 ALA B C 1
ATOM 1388 O O . ALA B 1 7 ? -15.898 -49.344 -81.5 1 27.23 7 ALA B O 1
ATOM 1389 N N . GLU B 1 8 ? -15.531 -51.531 -82.188 1 26.05 8 GLU B N 1
ATOM 1390 C CA . GLU B 1 8 ? -15 -52.125 -80.938 1 26.05 8 GLU B CA 1
ATOM 1391 C C . GLU B 1 8 ? -13.891 -51.281 -80.375 1 26.05 8 GLU B C 1
ATOM 1393 O O . GLU B 1 8 ? -13.266 -50.469 -81.062 1 26.05 8 GLU B O 1
ATOM 1398 N N . VAL B 1 9 ? -13.211 -51.75 -79 1 27.86 9 VAL B N 1
ATOM 1399 C CA . VAL B 1 9 ? -12.781 -51.625 -77.625 1 27.86 9 VAL B CA 1
ATOM 1400 C C . VAL B 1 9 ? -11.273 -51.406 -77.562 1 27.86 9 VAL B C 1
ATOM 1402 O O . VAL B 1 9 ? -10.719 -51.156 -76.5 1 27.86 9 VAL B O 1
ATOM 1405 N N . GLY B 1 10 ? -10.516 -50.969 -78.438 1 24.3 10 GLY B N 1
ATOM 1406 C CA . GLY B 1 10 ? -9.125 -51.281 -78.188 1 24.3 10 GLY B CA 1
ATOM 1407 C C . GLY B 1 10 ? -8.727 -50.969 -76.75 1 24.3 10 GLY B C 1
ATOM 1408 O O . GLY B 1 10 ? -9.188 -49.969 -76.125 1 24.3 10 GLY B O 1
ATOM 1409 N N . ARG B 1 11 ? -8.18 -51.844 -76.062 1 28.02 11 ARG B N 1
ATOM 1410 C CA . ARG B 1 11 ? -7.566 -52.062 -74.75 1 28.02 11 ARG B CA 1
ATOM 1411 C C . ARG B 1 11 ? -6.66 -50.906 -74.375 1 28.02 11 ARG B C 1
ATOM 1413 O O . ARG B 1 11 ? -6.176 -50.188 -75.25 1 28.02 11 ARG B O 1
ATOM 1420 N N . PHE B 1 12 ? -6.156 -50.781 -73.062 1 28.27 12 PHE B N 1
ATOM 1421 C CA . PHE B 1 12 ? -5.797 -50.281 -71.75 1 28.27 12 PHE B CA 1
ATOM 1422 C C . PHE B 1 12 ? -4.336 -49.844 -71.75 1 28.27 12 PHE B C 1
ATOM 1424 O O . PHE B 1 12 ? -3.436 -50.688 -71.688 1 28.27 12 PHE B O 1
ATOM 1431 N N . ASP B 1 13 ? -3.713 -49.156 -72.562 1 37.59 13 ASP B N 1
ATOM 1432 C CA . ASP B 1 13 ? -2.33 -48.875 -72.188 1 37.59 13 ASP B CA 1
ATOM 1433 C C . ASP B 1 13 ? -2.227 -48.406 -70.75 1 37.59 13 ASP B C 1
ATOM 1435 O O . ASP B 1 13 ? -2.963 -47.5 -70.312 1 37.59 13 ASP B O 1
ATOM 1439 N N . GLY B 1 14 ? -1.785 -49.25 -69.812 1 33.56 14 GLY B N 1
ATOM 1440 C CA . GLY B 1 14 ? -1.489 -49.156 -68.375 1 33.56 14 GLY B CA 1
ATOM 1441 C C . GLY B 1 14 ? -0.816 -47.844 -68 1 33.56 14 GLY B C 1
ATOM 1442 O O . GLY B 1 14 ? 0.222 -47.5 -68.562 1 33.56 14 GLY B O 1
ATOM 1443 N N . GLU B 1 15 ? -1.519 -46.781 -67.562 1 36.62 15 GLU B N 1
ATOM 1444 C CA . GLU B 1 15 ? -1.213 -45.562 -66.812 1 36.62 15 GLU B CA 1
ATOM 1445 C C . GLU B 1 15 ? -0.25 -45.844 -65.688 1 36.62 15 GLU B C 1
ATOM 1447 O O . GLU B 1 15 ? -0.444 -46.781 -64.938 1 36.62 15 GLU B O 1
ATOM 1452 N N . GLU B 1 16 ? 1.033 -45.625 -65.875 1 42.19 16 GLU B N 1
ATOM 1453 C CA . GLU B 1 16 ? 2 -45.5 -64.812 1 42.19 16 GLU B CA 1
ATOM 1454 C C . GLU B 1 16 ? 1.396 -44.781 -63.594 1 42.19 16 GLU B C 1
ATOM 1456 O O . GLU B 1 16 ? 0.915 -43.656 -63.719 1 42.19 16 GLU B O 1
ATOM 1461 N N . GLU B 1 17 ? 0.697 -45.5 -62.656 1 38.38 17 GLU B N 1
ATOM 1462 C CA . GLU B 1 17 ? 0.3 -45.031 -61.344 1 38.38 17 GLU B CA 1
ATOM 1463 C C . GLU B 1 17 ? 1.468 -44.344 -60.625 1 38.38 17 GLU B C 1
ATOM 1465 O O . GLU B 1 17 ? 2.496 -44.969 -60.375 1 38.38 17 GLU B O 1
ATOM 1470 N N . GLU B 1 18 ? 1.873 -43.062 -60.906 1 43.19 18 GLU B N 1
ATOM 1471 C CA . GLU B 1 18 ? 2.695 -42.312 -59.938 1 43.19 18 GLU B CA 1
ATOM 1472 C C . GLU B 1 18 ? 2.205 -42.5 -58.531 1 43.19 18 GLU B C 1
ATOM 1474 O O . GLU B 1 18 ? 1.074 -42.156 -58.188 1 43.19 18 GLU B O 1
ATOM 1479 N N . GLU B 1 19 ? 2.633 -43.625 -57.844 1 42.94 19 GLU B N 1
ATOM 1480 C CA . GLU B 1 19 ? 2.488 -43.719 -56.406 1 42.94 19 GLU B CA 1
ATOM 1481 C C . GLU B 1 19 ? 2.816 -42.375 -55.719 1 42.94 19 GLU B C 1
ATOM 1483 O O . GLU B 1 19 ? 3.951 -41.906 -55.812 1 42.94 19 GLU B O 1
ATOM 1488 N N . GLU B 1 20 ? 1.963 -41.406 -55.688 1 47.5 20 GLU B N 1
ATOM 1489 C CA . GLU B 1 20 ? 2.145 -40.344 -54.719 1 47.5 20 GLU B CA 1
ATOM 1490 C C . GLU B 1 20 ? 2.525 -40.906 -53.344 1 47.5 20 GLU B C 1
ATOM 1492 O O . GLU B 1 20 ? 1.739 -41.625 -52.719 1 47.5 20 GLU B O 1
ATOM 1497 N N . VAL B 1 21 ? 3.732 -41.188 -53.125 1 49.44 21 VAL B N 1
ATOM 1498 C CA . VAL B 1 21 ? 4.188 -41.375 -51.75 1 49.44 21 VAL B CA 1
ATOM 1499 C C . VAL B 1 21 ? 3.617 -40.25 -50.875 1 49.44 21 VAL B C 1
ATOM 1501 O O . VAL B 1 21 ? 3.932 -39.094 -51.094 1 49.44 21 VAL B O 1
ATOM 1504 N N . PHE B 1 22 ? 2.434 -40.344 -50.5 1 44.22 22 PHE B N 1
ATOM 1505 C CA . PHE B 1 22 ? 2.035 -39.5 -49.375 1 44.22 22 PHE B CA 1
ATOM 1506 C C . PHE B 1 22 ? 3.09 -39.531 -48.25 1 44.22 22 PHE B C 1
ATOM 1508 O O . PHE B 1 22 ? 3.369 -40.594 -47.688 1 44.22 22 PHE B O 1
ATOM 1515 N N . ASP B 1 23 ? 4.105 -38.75 -48.344 1 45.28 23 ASP B N 1
ATOM 1516 C CA . ASP B 1 23 ? 4.859 -38.469 -47.125 1 45.28 23 ASP B CA 1
ATOM 1517 C C . ASP B 1 23 ? 3.936 -38.406 -45.906 1 45.28 23 ASP B C 1
ATOM 1519 O O . ASP B 1 23 ? 3.088 -37.531 -45.812 1 45.28 23 ASP B O 1
ATOM 1523 N N . ASN B 1 24 ? 3.535 -39.5 -45.375 1 42.09 24 ASN B N 1
ATOM 1524 C CA . ASN B 1 24 ? 2.91 -39.562 -44.062 1 42.09 24 ASN B CA 1
ATOM 1525 C C . ASN B 1 24 ? 3.533 -38.562 -43.094 1 42.09 24 ASN B C 1
ATOM 1527 O O . ASN B 1 24 ? 4.387 -38.938 -42.281 1 42.09 24 ASN B O 1
ATOM 1531 N N . ASP B 1 25 ? 4.004 -37.438 -43.469 1 48.03 25 ASP B N 1
ATOM 1532 C CA . ASP B 1 25 ? 4.285 -36.375 -42.5 1 48.03 25 ASP B CA 1
ATOM 1533 C C . ASP B 1 25 ? 3.197 -36.281 -41.438 1 48.03 25 ASP B C 1
ATOM 1535 O O . ASP B 1 25 ? 3.146 -35.344 -40.656 1 48.03 25 ASP B O 1
ATOM 1539 N N . VAL B 1 26 ? 2.137 -37.031 -41.562 1 52.72 26 VAL B N 1
ATOM 1540 C CA . VAL B 1 26 ? 1.062 -37.031 -40.562 1 52.72 26 VAL B CA 1
ATOM 1541 C C . VAL B 1 26 ? 1.592 -37.594 -39.25 1 52.72 26 VAL B C 1
ATOM 1543 O O . VAL B 1 26 ? 0.986 -37.375 -38.188 1 52.72 26 VAL B O 1
ATOM 1546 N N . GLY B 1 27 ? 2.797 -38.125 -39.188 1 52.16 27 GLY B N 1
ATOM 1547 C CA . GLY B 1 27 ? 3.26 -38.812 -38 1 52.16 27 GLY B CA 1
ATOM 1548 C C . GLY B 1 27 ? 3.945 -37.906 -37 1 52.16 27 GLY B C 1
ATOM 1549 O O . GLY B 1 27 ? 3.822 -38.094 -35.812 1 52.16 27 GLY B O 1
ATOM 1550 N N . GLU B 1 28 ? 4.859 -37 -37.5 1 54.66 28 GLU B N 1
ATOM 1551 C CA . GLU B 1 28 ? 5.684 -36.219 -36.594 1 54.66 28 GLU B CA 1
ATOM 1552 C C . GLU B 1 28 ? 4.848 -35.156 -35.875 1 54.66 28 GLU B C 1
ATOM 1554 O O . GLU B 1 28 ? 5.039 -34.906 -34.688 1 54.66 28 GLU B O 1
ATOM 1559 N N . GLU B 1 29 ? 4.047 -34.438 -36.688 1 57.34 29 GLU B N 1
ATOM 1560 C CA . GLU B 1 29 ? 3.18 -33.406 -36.094 1 57.34 29 GLU B CA 1
ATOM 1561 C C . GLU B 1 29 ? 2.285 -34.031 -35 1 57.34 29 GLU B C 1
ATOM 1563 O O . GLU B 1 29 ? 2.09 -33.438 -33.938 1 57.34 29 GLU B O 1
ATOM 1568 N N . ASN B 1 30 ? 1.834 -35.344 -35.281 1 64.94 30 ASN B N 1
ATOM 1569 C CA . ASN B 1 30 ? 0.978 -36.062 -34.344 1 64.94 30 ASN B CA 1
ATOM 1570 C C . ASN B 1 30 ? 1.721 -36.438 -33.062 1 64.94 30 ASN B C 1
ATOM 1572 O O . ASN B 1 30 ? 1.15 -36.375 -31.969 1 64.94 30 ASN B O 1
ATOM 1576 N N . THR B 1 31 ? 3.098 -36.344 -33.312 1 78.06 31 THR B N 1
ATOM 1577 C CA . THR B 1 31 ? 3.883 -36.75 -32.156 1 78.06 31 THR B CA 1
ATOM 1578 C C . THR B 1 31 ? 4.117 -35.594 -31.188 1 78.06 31 THR B C 1
ATOM 1580 O O . THR B 1 31 ? 4 -35.75 -29.969 1 78.06 31 THR B O 1
ATOM 1583 N N . GLU B 1 32 ? 4.43 -34.406 -31.891 1 77.75 32 GLU B N 1
ATOM 1584 C CA . GLU B 1 32 ? 4.66 -33.25 -31.047 1 77.75 32 GLU B CA 1
ATOM 1585 C C . GLU B 1 32 ? 3.398 -32.844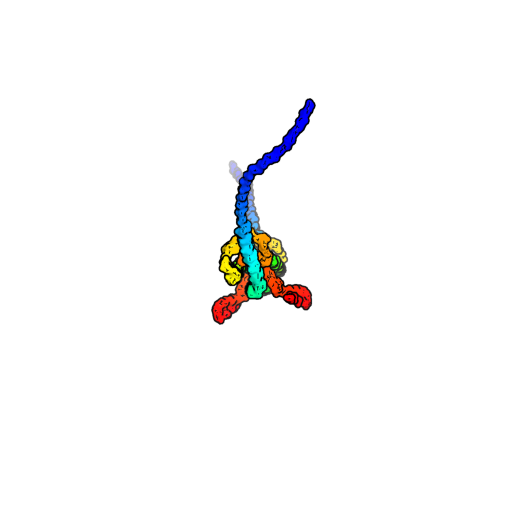 -30.281 1 77.75 32 GLU B C 1
ATOM 1587 O O . GLU B 1 32 ? 3.465 -32.531 -29.094 1 77.75 32 GLU B O 1
ATOM 1592 N N . GLU B 1 33 ? 2.316 -32.875 -31 1 80.88 33 GLU B N 1
ATOM 1593 C CA . GLU B 1 33 ? 1.035 -32.562 -30.375 1 80.88 33 GLU B CA 1
ATOM 1594 C C . GLU B 1 33 ? 0.707 -33.562 -29.266 1 80.88 33 GLU B C 1
ATOM 1596 O O . GLU B 1 33 ? 0.201 -33.156 -28.203 1 80.88 33 GLU B O 1
ATOM 1601 N N . ALA B 1 34 ? 0.958 -34.812 -29.578 1 85.81 34 ALA B N 1
ATOM 1602 C CA . ALA B 1 34 ? 0.712 -35.844 -28.594 1 85.81 34 ALA B CA 1
ATOM 1603 C C . ALA B 1 34 ? 1.591 -35.656 -27.359 1 85.81 34 ALA B C 1
ATOM 1605 O O . ALA B 1 34 ? 1.132 -35.844 -26.234 1 85.81 34 ALA B O 1
ATOM 1606 N N . LYS B 1 35 ? 2.85 -35.312 -27.578 1 86.38 35 LYS B N 1
ATOM 1607 C CA . LYS B 1 35 ? 3.771 -35.031 -26.484 1 86.38 35 LYS B CA 1
ATOM 1608 C C . LYS B 1 35 ? 3.309 -33.844 -25.641 1 86.38 35 LYS B C 1
ATOM 1610 O O . LYS B 1 35 ? 3.379 -33.906 -24.406 1 86.38 35 LYS B O 1
ATOM 1615 N N . PHE B 1 36 ? 2.893 -32.844 -26.406 1 88.56 36 PHE B N 1
ATOM 1616 C CA . PHE B 1 36 ? 2.381 -31.656 -25.734 1 88.56 36 PHE B CA 1
ATOM 1617 C C . PHE B 1 36 ? 1.181 -32 -24.859 1 88.56 36 PHE B C 1
ATOM 1619 O O . PHE B 1 36 ? 1.121 -31.625 -23.688 1 88.56 36 PHE B O 1
ATOM 1626 N N . ASP B 1 37 ? 0.279 -32.781 -25.422 1 90 37 ASP B N 1
ATOM 1627 C CA . ASP B 1 37 ? -0.91 -33.188 -24.688 1 90 37 ASP B CA 1
ATOM 1628 C C . ASP B 1 37 ? -0.53 -33.969 -23.422 1 90 37 ASP B C 1
ATOM 1630 O O . ASP B 1 37 ? -1.161 -33.844 -22.375 1 90 37 ASP B O 1
ATOM 1634 N N . GLU B 1 38 ? 0.43 -34.75 -23.594 1 91.38 38 GLU B N 1
ATOM 1635 C CA . GLU B 1 38 ? 0.901 -35.531 -22.453 1 91.38 38 GLU B CA 1
ATOM 1636 C C . GLU B 1 38 ? 1.455 -34.625 -21.359 1 91.38 38 GLU B C 1
ATOM 1638 O O . GLU B 1 38 ? 1.128 -34.781 -20.188 1 91.38 38 GLU B O 1
ATOM 1643 N N . MET B 1 39 ? 2.309 -33.656 -21.703 1 91.44 39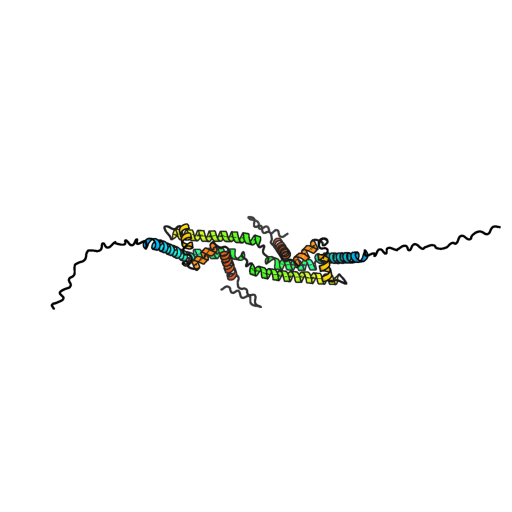 MET B N 1
ATOM 1644 C CA . MET B 1 39 ? 2.898 -32.75 -20.75 1 91.44 39 MET B CA 1
ATOM 1645 C C . MET B 1 39 ? 1.816 -31.953 -20.016 1 91.44 39 MET B C 1
ATOM 1647 O O . MET B 1 39 ? 1.878 -31.797 -18.781 1 91.44 39 MET B O 1
ATOM 1651 N N . ILE B 1 40 ? 0.806 -31.531 -20.797 1 91.94 40 ILE B N 1
ATOM 1652 C CA . ILE B 1 40 ? -0.294 -30.766 -20.219 1 91.94 40 ILE B CA 1
ATOM 1653 C C . ILE B 1 40 ? -1.096 -31.641 -19.266 1 91.94 40 ILE B C 1
ATOM 1655 O O . ILE B 1 40 ? -1.515 -31.188 -18.188 1 91.94 40 ILE B O 1
ATOM 1659 N N . GLY B 1 41 ? -1.326 -32.844 -19.672 1 93.31 41 GLY B N 1
ATOM 1660 C CA . GLY B 1 41 ? -2.002 -33.781 -18.797 1 93.31 41 GLY B CA 1
ATOM 1661 C C . GLY B 1 41 ? -1.284 -33.969 -17.469 1 93.31 41 GLY B C 1
ATOM 1662 O O . GLY B 1 41 ? -1.909 -33.969 -16.406 1 93.31 41 GLY B O 1
ATOM 1663 N N . VAL B 1 42 ? 0.008 -34.156 -17.469 1 94.5 42 VAL B N 1
ATOM 1664 C CA . VAL B 1 42 ? 0.815 -34.312 -16.281 1 94.5 42 VAL B CA 1
ATOM 1665 C C . VAL B 1 42 ? 0.77 -33.062 -15.422 1 94.5 42 VAL B C 1
ATOM 1667 O O . VAL B 1 42 ? 0.655 -33.125 -14.195 1 94.5 42 VAL B O 1
ATOM 1670 N N . LEU B 1 43 ? 0.841 -31.922 -16.078 1 94.81 43 LEU B N 1
ATOM 1671 C CA . LEU B 1 43 ? 0.751 -30.656 -15.367 1 94.81 43 LEU B CA 1
ATOM 1672 C C . LEU B 1 43 ? -0.57 -30.547 -14.617 1 94.81 43 LEU B C 1
ATOM 1674 O O . LEU B 1 43 ? -0.599 -30.094 -13.469 1 94.81 43 LEU B O 1
ATOM 1678 N N . GLN B 1 44 ? -1.598 -30.906 -15.234 1 94.12 44 GLN B N 1
ATOM 1679 C CA . GLN B 1 44 ? -2.904 -30.891 -14.578 1 94.12 44 GLN B CA 1
ATOM 1680 C C . GLN B 1 44 ? -2.918 -31.781 -13.344 1 94.12 44 GLN B C 1
ATOM 1682 O O . GLN B 1 44 ? -3.445 -31.391 -12.297 1 94.12 44 GLN B O 1
ATOM 1687 N N . ASP B 1 45 ? -2.297 -32.906 -13.422 1 95.81 45 ASP B N 1
ATOM 1688 C CA . ASP B 1 45 ? -2.186 -33.812 -12.297 1 95.81 45 ASP B CA 1
ATOM 1689 C C . ASP B 1 45 ? -1.367 -33.219 -11.164 1 95.81 45 ASP B C 1
ATOM 1691 O O . ASP B 1 45 ? -1.713 -33.375 -9.984 1 95.81 45 ASP B O 1
ATOM 1695 N N . ILE B 1 46 ? -0.318 -32.562 -11.484 1 95.88 46 ILE B N 1
ATOM 1696 C CA . ILE B 1 46 ? 0.573 -31.938 -10.508 1 95.88 46 ILE B CA 1
ATOM 1697 C C . ILE B 1 46 ? -0.176 -30.844 -9.734 1 95.88 46 ILE B C 1
ATOM 1699 O O . ILE B 1 46 ? -0.068 -30.766 -8.508 1 95.88 46 ILE B O 1
ATOM 1703 N N . LEU B 1 47 ? -0.979 -30.094 -10.453 1 95.06 47 LEU B N 1
ATOM 1704 C CA . LEU B 1 47 ? -1.601 -28.906 -9.898 1 95.06 47 LEU B CA 1
ATOM 1705 C C . LEU B 1 47 ? -2.719 -29.266 -8.93 1 95.06 47 LEU B C 1
ATOM 1707 O O . LEU B 1 47 ? -3.137 -28.453 -8.109 1 95.06 47 LEU B O 1
ATOM 1711 N N . ILE B 1 48 ? -3.207 -30.547 -8.984 1 94.06 48 ILE B N 1
ATOM 1712 C CA . ILE B 1 48 ? -4.273 -30.969 -8.086 1 94.06 48 ILE B CA 1
ATOM 1713 C C . ILE B 1 48 ? -3.711 -31.891 -7.008 1 94.06 48 ILE B C 1
ATOM 1715 O O . ILE B 1 48 ? -4.441 -32.344 -6.129 1 94.06 48 ILE B O 1
ATOM 1719 N N . ASP B 1 49 ? -2.457 -32.219 -7.133 1 95.19 49 ASP B N 1
ATOM 1720 C CA . ASP B 1 49 ? -1.775 -32.969 -6.094 1 95.19 49 ASP B CA 1
ATOM 1721 C C . ASP B 1 49 ? -1.766 -32.219 -4.77 1 95.19 49 ASP B C 1
ATOM 1723 O O . ASP B 1 49 ? -1.403 -31.031 -4.73 1 95.19 49 ASP B O 1
ATOM 1727 N N . PRO B 1 50 ? -2.105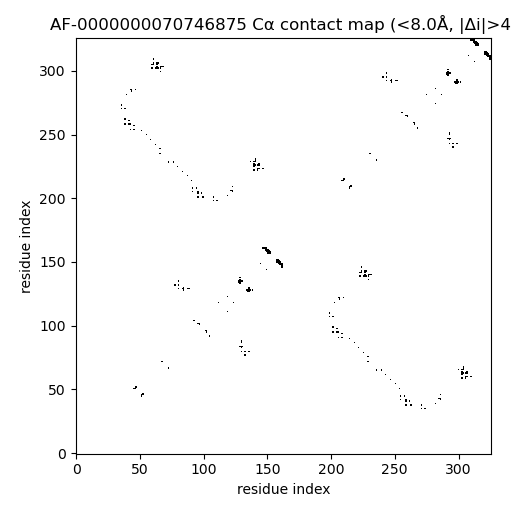 -32.812 -3.703 1 95.81 50 PRO B N 1
ATOM 1728 C CA . PRO B 1 50 ? -2.135 -32.156 -2.398 1 95.81 50 PRO B CA 1
ATOM 1729 C C . PRO B 1 50 ? -0.789 -31.531 -2.021 1 95.81 50 PRO B C 1
ATOM 1731 O O . PRO B 1 50 ? -0.745 -30.5 -1.358 1 95.81 50 PRO B O 1
ATOM 1734 N N . GLU B 1 51 ? 0.283 -32.125 -2.43 1 95.94 51 GLU B N 1
ATOM 1735 C CA . GLU B 1 51 ? 1.602 -31.594 -2.125 1 95.94 51 GLU B CA 1
ATOM 1736 C C . GLU B 1 51 ? 1.79 -30.219 -2.758 1 95.94 51 GLU B C 1
ATOM 1738 O O . GLU B 1 51 ? 2.301 -29.297 -2.115 1 95.94 51 GLU B O 1
ATOM 1743 N N . PHE B 1 52 ? 1.334 -30.078 -3.994 1 96.06 52 PHE B N 1
ATOM 1744 C CA . PHE B 1 52 ? 1.413 -28.797 -4.676 1 96.06 52 PHE B CA 1
ATOM 1745 C C . PHE B 1 52 ? 0.453 -27.797 -4.051 1 96.06 52 PHE B C 1
ATOM 1747 O O . PHE B 1 52 ? 0.841 -26.656 -3.746 1 96.06 52 PHE B O 1
ATOM 1754 N N . VAL B 1 53 ? -0.721 -28.219 -3.904 1 95.12 53 VAL B N 1
ATOM 1755 C CA . VAL B 1 53 ? -1.777 -27.344 -3.412 1 95.12 53 VAL B CA 1
ATOM 1756 C C . VAL B 1 53 ? -1.403 -26.797 -2.033 1 95.12 53 VAL B C 1
ATOM 1758 O O . VAL B 1 53 ? -1.497 -25.594 -1.782 1 95.12 53 VAL B O 1
ATOM 1761 N N . ASP B 1 54 ? -0.883 -27.641 -1.18 1 95.75 54 ASP B N 1
ATOM 1762 C CA . ASP B 1 54 ? -0.481 -27.219 0.162 1 95.75 54 ASP B CA 1
ATOM 1763 C C . ASP B 1 54 ? 0.693 -26.25 0.109 1 95.75 54 ASP B C 1
ATOM 1765 O O . ASP B 1 54 ? 0.696 -25.234 0.809 1 95.75 54 ASP B O 1
ATOM 1769 N N . MET B 1 55 ? 1.635 -26.594 -0.696 1 95.75 55 MET B N 1
ATOM 1770 C CA . MET B 1 55 ? 2.816 -25.75 -0.842 1 95.75 55 MET B CA 1
ATOM 1771 C C . MET B 1 55 ? 2.43 -24.344 -1.311 1 95.75 55 MET B C 1
ATOM 1773 O O . MET B 1 55 ? 2.828 -23.359 -0.702 1 95.75 55 MET B O 1
ATOM 1777 N N . GLN B 1 56 ? 1.617 -24.266 -2.373 1 96.12 56 GLN B N 1
ATOM 1778 C CA . GLN B 1 56 ? 1.204 -22.984 -2.934 1 96.12 56 GLN B CA 1
ATOM 1779 C C . GLN B 1 56 ? 0.34 -22.203 -1.945 1 96.12 56 GLN B C 1
ATOM 1781 O O . GLN B 1 56 ? 0.569 -21.016 -1.716 1 96.12 56 GLN B O 1
ATOM 1786 N N . SER B 1 57 ? -0.6 -22.906 -1.377 1 94.38 57 SER B N 1
ATOM 1787 C CA . SER B 1 57 ? -1.517 -22.25 -0.443 1 94.38 57 SER B CA 1
ATOM 1788 C C . SER B 1 57 ? -0.776 -21.719 0.778 1 94.38 57 SER B C 1
ATOM 1790 O O . SER B 1 57 ? -1.062 -20.625 1.253 1 94.38 57 SER B O 1
ATOM 1792 N N . ASP B 1 58 ? 0.153 -22.5 1.251 1 93.88 58 ASP B N 1
ATOM 1793 C CA . ASP B 1 58 ? 0.935 -22.078 2.41 1 93.88 58 ASP B CA 1
ATOM 1794 C C . ASP B 1 58 ? 1.74 -20.812 2.1 1 93.88 58 ASP B C 1
ATOM 1796 O O . ASP B 1 58 ? 1.77 -19.875 2.9 1 93.88 58 ASP B O 1
ATOM 1800 N N . PHE B 1 59 ? 2.352 -20.844 0.984 1 96.44 59 PHE B N 1
ATOM 1801 C CA . PHE B 1 59 ? 3.115 -19.672 0.576 1 96.44 59 PHE B CA 1
ATOM 1802 C C . PHE B 1 59 ? 2.221 -18.438 0.509 1 96.44 59 PHE B C 1
ATOM 1804 O O . PHE B 1 59 ? 2.572 -17.375 1.033 1 96.44 59 PHE B O 1
ATOM 1811 N N . CYS B 1 60 ? 1.068 -18.641 -0.172 1 94.56 60 CYS B N 1
ATOM 1812 C CA . CYS B 1 60 ? 0.16 -17.516 -0.354 1 94.56 60 CYS B CA 1
ATOM 1813 C C . CYS B 1 60 ? -0.373 -17.016 0.986 1 94.56 60 CYS B C 1
ATOM 1815 O O . CYS B 1 60 ? -0.409 -15.812 1.238 1 94.56 60 CYS B O 1
ATOM 1817 N N . ARG B 1 61 ? -0.675 -17.906 1.888 1 90 61 ARG B N 1
ATOM 1818 C CA . ARG B 1 61 ? -1.204 -17.547 3.201 1 90 61 ARG B CA 1
ATOM 1819 C C . ARG B 1 61 ? -0.173 -16.781 4.02 1 90 61 ARG B C 1
ATOM 1821 O O . ARG B 1 61 ? -0.517 -15.828 4.723 1 90 61 ARG B O 1
ATOM 1828 N N . HIS B 1 62 ? 1.062 -17.078 3.822 1 92.19 62 HIS B N 1
ATOM 1829 C CA . HIS B 1 62 ? 2.133 -16.469 4.605 1 92.19 62 HIS B CA 1
ATOM 1830 C C . HIS B 1 62 ? 2.488 -15.086 4.078 1 92.19 62 HIS B C 1
ATOM 1832 O O . HIS B 1 62 ? 3.016 -14.25 4.82 1 92.19 62 HIS B O 1
ATOM 1838 N N . ASN B 1 63 ? 2.127 -14.828 2.838 1 92.81 63 ASN B N 1
ATOM 1839 C CA . ASN B 1 63 ? 2.678 -13.625 2.227 1 92.81 63 ASN B CA 1
ATOM 1840 C C . ASN B 1 63 ? 1.576 -12.664 1.783 1 92.81 63 ASN B C 1
ATOM 1842 O O . ASN B 1 63 ? 1.836 -11.492 1.528 1 92.81 63 ASN B O 1
ATOM 1846 N N . CYS B 1 64 ? 0.359 -13.078 1.736 1 90.88 64 CYS B N 1
ATOM 1847 C CA . CYS B 1 64 ? -0.699 -12.305 1.093 1 90.88 64 CYS B CA 1
ATOM 1848 C C . CYS B 1 64 ? -0.958 -11 1.84 1 90.88 64 CYS B C 1
ATOM 1850 O O . CYS B 1 64 ? -1.317 -9.992 1.231 1 90.88 64 CYS B O 1
ATOM 1852 N N . GLU B 1 65 ? -0.669 -10.906 3.143 1 84.12 65 GLU B N 1
ATOM 1853 C CA . GLU B 1 65 ? -0.941 -9.727 3.965 1 84.12 65 GLU B CA 1
ATOM 1854 C C . GLU B 1 65 ? -0.057 -8.555 3.557 1 84.12 65 GLU B C 1
ATOM 1856 O O . GLU B 1 65 ? -0.399 -7.395 3.809 1 84.12 65 GLU B O 1
ATOM 1861 N N . ILE B 1 66 ? 0.976 -8.836 2.939 1 84.44 66 ILE B N 1
ATOM 1862 C CA . ILE B 1 66 ? 1.941 -7.812 2.555 1 84.44 66 ILE B CA 1
ATOM 1863 C C . ILE B 1 66 ? 1.405 -7.02 1.365 1 84.44 66 ILE B C 1
ATOM 1865 O O . ILE B 1 66 ? 1.737 -5.844 1.195 1 84.44 66 ILE B O 1
ATOM 1869 N N . PHE B 1 67 ? 0.545 -7.594 0.545 1 87.38 67 PHE B N 1
ATOM 1870 C CA . PHE B 1 67 ? 0.061 -6.988 -0.689 1 87.38 67 PHE B CA 1
ATOM 1871 C C . PHE B 1 67 ? -1.199 -6.168 -0.431 1 87.38 67 PHE B C 1
ATOM 1873 O O . PHE B 1 67 ? -2.088 -6.602 0.305 1 87.38 67 PHE B O 1
ATOM 1880 N N . ASP B 1 68 ? -1.057 -5.016 -0.881 1 80.75 68 ASP B N 1
ATOM 1881 C CA . ASP B 1 68 ? -2.191 -4.113 -0.708 1 80.75 68 ASP B CA 1
ATOM 1882 C C . ASP B 1 68 ? -2.848 -3.793 -2.049 1 80.75 68 ASP B C 1
ATOM 1884 O O . ASP B 1 68 ? -2.184 -3.789 -3.086 1 80.75 68 ASP B O 1
ATOM 1888 N N . ASN B 1 69 ? -4.129 -3.684 -1.92 1 76.38 69 ASN B N 1
ATOM 1889 C CA . ASN B 1 69 ? -4.84 -3.154 -3.078 1 76.38 69 ASN B CA 1
ATOM 1890 C C . ASN B 1 69 ? -4.672 -1.642 -3.195 1 76.38 69 ASN B C 1
ATOM 1892 O O . ASN B 1 69 ? -5.34 -0.883 -2.488 1 76.38 69 ASN B O 1
ATOM 1896 N N . VAL B 1 70 ? -3.85 -1.219 -4.062 1 73.88 70 VAL B N 1
ATOM 1897 C CA . VAL B 1 70 ? -3.436 0.171 -4.223 1 73.88 70 VAL B CA 1
ATOM 1898 C C . VAL B 1 70 ? -4.664 1.06 -4.402 1 73.88 70 VAL B C 1
ATOM 1900 O O . VAL B 1 70 ? -4.77 2.117 -3.777 1 73.88 70 VAL B O 1
ATOM 1903 N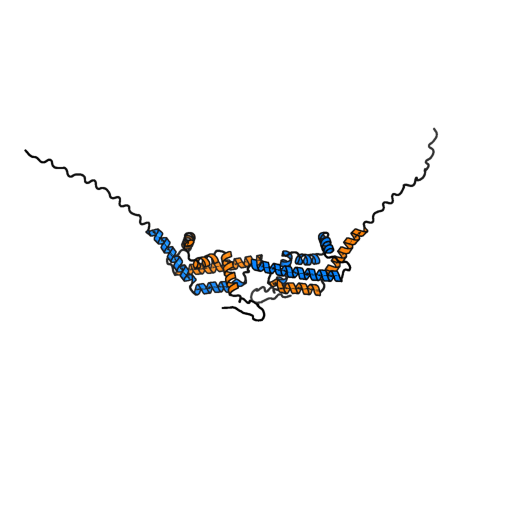 N . SER B 1 71 ? -5.617 0.665 -5.258 1 74.56 71 SER B N 1
ATOM 1904 C CA . SER B 1 71 ? -6.801 1.471 -5.539 1 74.56 71 SER B CA 1
ATOM 1905 C C . SER B 1 71 ? -7.637 1.68 -4.281 1 74.56 71 SER B C 1
ATOM 1907 O O . SER B 1 71 ? -8.039 2.805 -3.973 1 74.56 71 SER B O 1
ATOM 1909 N N . GLU B 1 72 ? -7.883 0.678 -3.557 1 74.88 72 GLU B N 1
ATOM 1910 C CA . GLU B 1 72 ? -8.664 0.765 -2.326 1 74.88 72 GLU B CA 1
ATOM 1911 C C . GLU B 1 72 ? -7.938 1.589 -1.268 1 74.88 72 GLU B C 1
ATOM 1913 O O . GLU B 1 72 ? -8.555 2.389 -0.563 1 74.88 72 GLU B O 1
ATOM 1918 N N . ASN B 1 73 ? -6.645 1.435 -1.316 1 76.81 73 ASN B N 1
ATOM 1919 C CA . ASN B 1 73 ?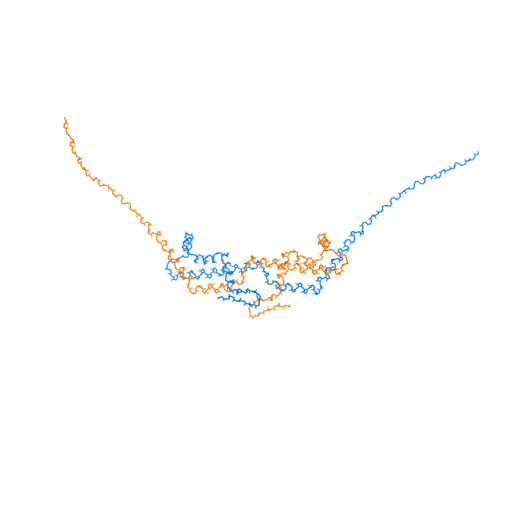 -5.852 2.178 -0.342 1 76.81 73 ASN B CA 1
ATOM 1920 C C . ASN B 1 73 ? -5.879 3.678 -0.624 1 76.81 73 ASN B C 1
ATOM 1922 O O . ASN B 1 73 ? -5.977 4.484 0.301 1 76.81 73 ASN B O 1
ATOM 1926 N N . LYS B 1 74 ? -5.891 4 -1.865 1 82.69 74 LYS B N 1
ATOM 1927 C CA . LYS B 1 74 ? -5.879 5.414 -2.227 1 82.69 74 LYS B CA 1
ATOM 1928 C C . LYS B 1 74 ? -7.152 6.113 -1.759 1 82.69 74 LYS B C 1
ATOM 1930 O O . LYS B 1 74 ? -7.105 7.25 -1.286 1 82.69 74 LYS B O 1
ATOM 1935 N N . LEU B 1 75 ? -8.305 5.469 -1.934 1 84.88 75 LEU B N 1
ATOM 1936 C CA . LEU B 1 75 ? -9.57 6.039 -1.481 1 84.88 75 LEU B CA 1
ATOM 1937 C C . LEU B 1 75 ? -9.562 6.25 0.029 1 84.88 75 LEU B C 1
ATOM 1939 O O . LEU B 1 75 ? -10.008 7.289 0.519 1 84.88 75 LEU B O 1
ATOM 1943 N N . ILE B 1 76 ? -9.117 5.258 0.701 1 88.5 76 ILE B N 1
ATOM 1944 C CA . ILE B 1 76 ? -9.031 5.336 2.156 1 88.5 76 ILE B CA 1
ATOM 1945 C C . ILE B 1 76 ? -8.078 6.461 2.559 1 88.5 76 ILE B C 1
ATOM 1947 O O . ILE B 1 76 ? -8.383 7.25 3.453 1 88.5 76 ILE B O 1
ATOM 1951 N N . TYR B 1 77 ? -6.926 6.582 1.835 1 91.12 77 TYR B N 1
ATOM 1952 C CA . TYR B 1 77 ? -5.961 7.648 2.09 1 91.12 77 TYR B CA 1
ATOM 1953 C C . TYR B 1 77 ? -6.617 9.016 1.972 1 91.12 77 TYR B C 1
ATOM 1955 O O . TYR B 1 77 ? -6.453 9.867 2.848 1 91.12 77 TYR B O 1
ATOM 1963 N N . MET B 1 78 ? -7.363 9.172 0.908 1 93.12 78 MET B N 1
ATOM 1964 C CA . MET B 1 78 ? -7.98 10.469 0.635 1 93.12 78 MET B CA 1
ATOM 1965 C C . MET B 1 78 ? -9.023 10.812 1.694 1 93.12 78 MET B C 1
ATOM 1967 O O . MET B 1 78 ? -9.148 11.969 2.1 1 93.12 78 MET B O 1
ATOM 1971 N N . ASP B 1 79 ? -9.758 9.828 2.127 1 94.94 79 ASP B N 1
ATOM 1972 C CA . ASP B 1 79 ? -10.727 10.031 3.193 1 94.94 79 ASP B CA 1
ATOM 1973 C C . ASP B 1 79 ? -10.047 10.492 4.48 1 94.94 79 ASP B C 1
ATOM 1975 O O . ASP B 1 79 ? -10.484 11.445 5.117 1 94.94 79 ASP B O 1
ATOM 1979 N N . ILE B 1 80 ? -9.008 9.828 4.848 1 95.88 80 ILE B N 1
ATOM 1980 C CA . ILE B 1 80 ? -8.273 10.148 6.066 1 95.88 80 ILE B CA 1
ATOM 1981 C C . ILE B 1 80 ? -7.641 11.531 5.938 1 95.88 80 ILE B C 1
ATOM 1983 O O . ILE B 1 80 ? -7.652 12.312 6.887 1 95.88 80 ILE B O 1
ATOM 1987 N N . PHE B 1 81 ? -7.195 11.789 4.766 1 97.12 81 PHE B N 1
ATOM 1988 C CA . PHE B 1 81 ? -6.605 13.102 4.5 1 97.12 81 PHE B CA 1
ATOM 1989 C C . PHE B 1 81 ? -7.641 14.203 4.676 1 97.12 81 PHE B C 1
ATOM 1991 O O . PHE B 1 81 ? -7.359 15.227 5.301 1 97.12 81 PHE B O 1
ATOM 1998 N N . GLN B 1 82 ? -8.773 13.992 4.16 1 97.19 82 GLN B N 1
ATOM 1999 C CA . GLN B 1 82 ? -9.852 14.977 4.285 1 97.19 82 GLN B CA 1
ATOM 2000 C C . GLN B 1 82 ? -10.25 15.172 5.742 1 97.19 82 GLN B C 1
ATOM 2002 O O . GLN B 1 82 ? -10.461 16.297 6.188 1 97.19 82 GLN B O 1
ATOM 2007 N N . GLN B 1 83 ? -10.352 14.062 6.473 1 96.88 83 GLN B N 1
ATOM 2008 C CA . GLN B 1 83 ? -10.656 14.141 7.895 1 96.88 83 GLN B CA 1
ATOM 2009 C C . GLN B 1 83 ? -9.602 14.945 8.641 1 96.88 83 GLN B C 1
ATOM 2011 O O . GLN B 1 83 ? -9.93 15.766 9.5 1 96.88 83 GLN B O 1
ATOM 2016 N N . TYR B 1 84 ? -8.312 14.68 8.297 1 97.56 84 TYR B N 1
ATOM 2017 C CA . TYR B 1 84 ? -7.199 15.398 8.906 1 97.56 84 TYR B CA 1
ATOM 2018 C C . TYR B 1 84 ? -7.281 16.891 8.602 1 97.56 84 TYR B C 1
ATOM 2020 O O . TYR B 1 84 ? -7.16 17.719 9.508 1 97.56 84 TYR B O 1
ATOM 2028 N N . THR B 1 85 ? -7.492 17.219 7.352 1 97 85 THR B N 1
ATOM 2029 C CA . THR B 1 85 ? -7.594 18.594 6.898 1 97 85 THR B CA 1
ATOM 2030 C C . THR B 1 85 ? -8.703 19.328 7.648 1 97 85 THR B C 1
ATOM 2032 O O . THR B 1 85 ? -8.477 20.406 8.203 1 97 85 THR B O 1
ATOM 2035 N N . ASP B 1 86 ? -9.867 18.719 7.766 1 97.38 86 ASP B N 1
ATOM 2036 C CA . ASP B 1 86 ? -11.008 19.312 8.461 1 97.38 86 ASP B CA 1
ATOM 2037 C C . ASP B 1 86 ? -10.703 19.516 9.938 1 97.38 86 ASP B C 1
ATOM 2039 O O . ASP B 1 86 ? -11.031 20.562 10.508 1 97.38 86 ASP B O 1
ATOM 2043 N N . LEU B 1 87 ? -10.102 18.531 10.531 1 97.12 87 LEU B N 1
ATOM 2044 C CA . LEU B 1 87 ? -9.766 18.578 11.945 1 97.12 87 LEU B CA 1
ATOM 2045 C C . LEU B 1 87 ? -8.82 19.734 12.25 1 97.12 87 LEU B C 1
ATOM 2047 O O . LEU B 1 87 ? -9.086 20.547 13.133 1 97.12 87 LEU B O 1
ATOM 2051 N N . ILE B 1 88 ? -7.695 19.844 11.508 1 96.75 88 ILE B N 1
ATOM 2052 C CA . ILE B 1 88 ? -6.656 20.844 11.711 1 96.75 88 ILE B CA 1
ATOM 2053 C C . ILE B 1 88 ? -7.219 22.25 11.422 1 96.75 88 ILE B C 1
ATOM 2055 O O . ILE B 1 88 ? -7.074 23.156 12.242 1 96.75 88 ILE B O 1
ATOM 2059 N N . GLU B 1 89 ? -7.926 22.422 10.289 1 93.81 89 GLU B N 1
ATOM 2060 C CA . GLU B 1 89 ? -8.453 23.719 9.875 1 93.81 89 GLU B CA 1
ATOM 2061 C C . GLU B 1 89 ? -9.492 24.219 10.867 1 93.81 89 GLU B C 1
ATOM 2063 O O . GLU B 1 89 ? -9.461 25.391 11.258 1 93.81 89 GLU B O 1
ATOM 2068 N N . THR B 1 90 ? -10.367 23.312 11.289 1 95.31 90 THR B N 1
ATOM 2069 C CA . THR B 1 90 ? -11.414 23.688 12.234 1 95.31 90 THR B CA 1
ATOM 2070 C C . THR B 1 90 ? -10.805 24.109 13.57 1 95.31 90 THR B C 1
ATOM 2072 O O . THR B 1 90 ? -11.195 25.141 14.141 1 95.31 90 THR B O 1
ATOM 2075 N N . PHE B 1 91 ? -9.844 23.359 14.055 1 96.19 91 PHE B N 1
ATOM 2076 C CA . PHE B 1 91 ? -9.211 23.672 15.328 1 96.19 91 PHE B CA 1
ATOM 2077 C C . PHE B 1 91 ? -8.477 25 15.266 1 96.19 91 PHE B C 1
ATOM 2079 O O . PHE B 1 91 ? -8.672 25.875 16.125 1 96.19 91 PHE B O 1
ATOM 2086 N N . ILE B 1 92 ? -7.641 25.203 14.266 1 95.56 92 ILE B N 1
ATOM 2087 C CA . ILE B 1 92 ? -6.82 26.406 14.109 1 95.56 92 ILE B CA 1
ATOM 2088 C C . ILE B 1 92 ? -7.719 27.625 13.953 1 95.56 92 ILE B C 1
ATOM 2090 O O . ILE B 1 92 ? -7.5 28.656 14.602 1 95.56 92 ILE B O 1
ATOM 2094 N N . GLU B 1 93 ? -8.719 27.469 13.109 1 93.62 93 GLU B N 1
ATOM 2095 C CA . GLU B 1 93 ? -9.625 28.578 12.883 1 93.62 93 GLU B CA 1
ATOM 2096 C C . GLU B 1 93 ? -10.336 28.984 14.172 1 93.62 93 GLU B C 1
ATOM 2098 O O . GLU B 1 93 ? -10.43 30.172 14.492 1 93.62 93 GLU B O 1
ATOM 2103 N N . ARG B 1 94 ? -10.828 28.031 14.883 1 94.88 94 ARG B N 1
ATOM 2104 C CA . ARG B 1 94 ? -11.508 28.297 16.141 1 94.88 94 ARG B CA 1
ATOM 2105 C C . ARG B 1 94 ? -10.578 29 17.125 1 94.88 94 ARG B C 1
ATOM 2107 O O . ARG B 1 94 ? -10.953 30.016 17.734 1 94.88 94 ARG B O 1
ATOM 2114 N N . ARG B 1 95 ? -9.352 28.531 17.281 1 95.12 95 ARG B N 1
ATOM 2115 C CA . ARG B 1 95 ? -8.391 29.094 18.219 1 95.12 95 ARG B CA 1
ATOM 2116 C C . ARG B 1 95 ? -7.973 30.5 17.812 1 95.12 95 ARG B C 1
ATOM 2118 O O . ARG B 1 95 ? -7.789 31.375 18.656 1 95.12 95 ARG B O 1
ATOM 2125 N N . LEU B 1 96 ? -7.77 30.719 16.531 1 94.75 96 LEU B N 1
ATOM 2126 C CA . LEU B 1 96 ? -7.422 32.062 16.031 1 94.75 96 LEU B CA 1
ATOM 2127 C C . LEU B 1 96 ? -8.539 33.062 16.312 1 94.75 96 LEU B C 1
ATOM 2129 O O . LEU B 1 96 ? -8.281 34.188 16.703 1 94.75 96 LEU B O 1
ATOM 2133 N N . HIS B 1 97 ? -9.797 32.594 16.094 1 93.69 97 HIS B N 1
ATOM 2134 C CA . HIS B 1 97 ? -10.938 33.438 16.375 1 93.69 97 HIS B CA 1
ATOM 2135 C C . HIS B 1 97 ? -11 33.812 17.859 1 93.69 97 HIS B C 1
ATOM 2137 O O . HIS B 1 97 ? -11.414 34.906 18.219 1 93.69 97 HIS B O 1
ATOM 2143 N N . GLU B 1 98 ? -10.594 32.906 18.688 1 94.38 98 GLU B N 1
ATOM 2144 C CA . GLU B 1 98 ? -10.609 33.156 20.125 1 94.38 98 GLU B CA 1
ATOM 2145 C C . GLU B 1 98 ? -9.531 34.156 20.547 1 94.38 98 GLU B C 1
ATOM 2147 O O . GLU B 1 98 ? -9.711 34.906 21.5 1 94.38 98 GLU B O 1
ATOM 2152 N N . LYS B 1 99 ? -8.43 34.156 19.844 1 93.44 99 LYS B N 1
ATOM 2153 C CA . LYS B 1 99 ? -7.262 34.906 20.297 1 93.44 99 LYS B CA 1
ATOM 2154 C C . LYS B 1 99 ? -7.121 36.219 19.531 1 93.44 99 LYS B C 1
ATOM 2156 O O . LYS B 1 99 ? -6.445 37.125 20 1 93.44 99 LYS B O 1
ATOM 2161 N N . LEU B 1 100 ? -7.77 36.25 18.391 1 92.38 100 LEU B N 1
ATOM 2162 C CA . LEU B 1 100 ? -7.652 37.469 17.578 1 92.38 100 LEU B CA 1
ATOM 2163 C C . LEU B 1 100 ? -9.008 38.156 17.406 1 92.38 100 LEU B C 1
ATOM 2165 O O . LEU B 1 100 ? -9.992 37.5 17.047 1 92.38 100 LEU B O 1
ATOM 2169 N N . GLU B 1 101 ? -9.266 39.406 17.641 1 88.06 101 GLU B N 1
ATOM 2170 C CA . GLU B 1 101 ? -10.516 40.156 17.641 1 88.06 101 GLU B CA 1
ATOM 2171 C C . GLU B 1 101 ? -11.078 40.281 16.234 1 88.06 101 GLU B C 1
ATOM 2173 O O . GLU B 1 101 ? -12.289 40.125 16.031 1 88.06 101 GLU B O 1
ATOM 2178 N N . TYR B 1 102 ? -10.336 40.531 15.25 1 85.69 102 TYR B N 1
ATOM 2179 C CA . TYR B 1 102 ? -10.805 40.719 13.883 1 85.69 102 TYR B CA 1
ATOM 2180 C C . TYR B 1 102 ? -10.109 39.75 12.922 1 85.69 102 TYR B C 1
ATOM 2182 O O . TYR B 1 102 ? -9.609 40.156 11.875 1 85.69 102 TYR B O 1
ATOM 2190 N N . PHE B 1 103 ? -10.367 38.594 13.266 1 90.31 103 PHE B N 1
ATOM 2191 C CA . PHE B 1 103 ? -9.68 37.594 12.469 1 90.31 103 PHE B CA 1
ATOM 2192 C C . PHE B 1 103 ? -10.523 37.188 11.266 1 90.31 103 PHE B C 1
ATOM 2194 O O . PHE B 1 103 ? -11.742 37.062 11.383 1 90.31 103 PHE B O 1
ATOM 2201 N N . SER B 1 104 ? -9.852 37.031 10.125 1 88.25 104 SER B N 1
ATOM 2202 C CA . SER B 1 104 ? -10.398 36.469 8.891 1 88.25 104 SER B CA 1
ATOM 2203 C C . SER B 1 104 ? -9.469 35.438 8.281 1 88.25 104 SER B C 1
ATOM 2205 O O . SER B 1 104 ? -8.312 35.719 7.969 1 88.25 104 SER B O 1
ATOM 2207 N N . MET B 1 105 ? -10.062 34.281 8.117 1 86.5 105 MET B N 1
ATOM 2208 C CA . MET B 1 105 ? -9.289 33.188 7.52 1 86.5 105 MET B CA 1
ATOM 2209 C C . MET B 1 105 ? -8.852 33.562 6.105 1 86.5 105 MET B C 1
ATOM 2211 O O . MET B 1 105 ? -7.727 33.25 5.699 1 86.5 105 MET B O 1
ATOM 2215 N N . ASP B 1 106 ? -9.703 34.219 5.43 1 87.06 106 ASP B N 1
ATOM 2216 C CA . ASP B 1 106 ? -9.375 34.656 4.074 1 87.06 106 ASP B CA 1
ATOM 2217 C C . ASP B 1 106 ? -8.172 35.594 4.066 1 87.06 106 ASP B C 1
ATOM 2219 O O . ASP B 1 106 ? -7.289 35.469 3.215 1 87.06 106 ASP B O 1
ATOM 2223 N N . GLU B 1 107 ? -8.164 36.469 5.012 1 86.12 107 GLU B N 1
ATOM 2224 C CA . GLU B 1 107 ? -7.047 37.406 5.125 1 86.12 107 GLU B CA 1
ATOM 2225 C C . GLU B 1 107 ? -5.746 36.656 5.441 1 86.12 107 GLU B C 1
ATOM 2227 O O . GLU B 1 107 ? -4.703 36.969 4.855 1 86.12 107 GLU B O 1
ATOM 2232 N N . LEU B 1 108 ? -5.824 35.75 6.344 1 88.69 108 LEU B N 1
ATOM 2233 C CA . LEU B 1 108 ? -4.645 34.969 6.703 1 88.69 108 LEU B CA 1
ATOM 2234 C C . LEU B 1 108 ? -4.105 34.219 5.496 1 88.69 108 LEU B C 1
ATOM 2236 O O . LEU B 1 108 ? -2.904 34.25 5.215 1 88.69 108 LEU B O 1
ATOM 2240 N N . CYS B 1 109 ? -4.949 33.531 4.805 1 86.38 109 CYS B N 1
ATOM 2241 C CA . CYS B 1 109 ? -4.539 32.75 3.643 1 86.38 109 CYS B CA 1
ATOM 2242 C C . CYS B 1 109 ? -3.867 33.625 2.602 1 86.38 109 CYS B C 1
ATOM 2244 O O . CYS B 1 109 ? -2.854 33.25 2.018 1 86.38 109 CYS B O 1
ATOM 2246 N N . ASN B 1 110 ? -4.406 34.781 2.357 1 86.81 110 ASN B N 1
ATOM 2247 C CA . ASN B 1 110 ? -3.818 35.719 1.423 1 86.81 110 ASN B CA 1
ATOM 2248 C C . ASN B 1 110 ? -2.426 36.156 1.867 1 86.81 110 ASN B C 1
ATOM 2250 O O . ASN B 1 110 ? -1.502 36.219 1.054 1 86.81 110 ASN B O 1
ATOM 2254 N N . GLN B 1 111 ? -2.344 36.469 3.182 1 85.06 111 GLN B N 1
ATOM 2255 C CA . GLN B 1 111 ? -1.063 36.906 3.734 1 85.06 111 GLN B CA 1
ATOM 2256 C C . GLN B 1 111 ? -0.025 35.781 3.652 1 85.06 111 GLN B C 1
ATOM 2258 O O . GLN B 1 111 ? 1.15 36.031 3.381 1 85.06 111 GLN B O 1
ATOM 2263 N N . ILE B 1 112 ? -0.424 34.594 3.873 1 87.94 112 ILE B N 1
ATOM 2264 C CA . ILE B 1 112 ? 0.465 33.438 3.789 1 87.94 112 ILE B CA 1
ATOM 2265 C C . ILE B 1 112 ? 1.03 33.312 2.375 1 87.94 112 ILE B C 1
ATOM 2267 O O . ILE B 1 112 ? 2.223 33.062 2.195 1 87.94 112 ILE B O 1
ATOM 2271 N N . GLN B 1 113 ? 0.236 33.469 1.4 1 85.12 113 GLN B N 1
ATOM 2272 C CA . GLN B 1 113 ? 0.649 33.406 0.003 1 85.12 113 GLN B CA 1
ATOM 2273 C C . GLN B 1 113 ? 1.653 34.5 -0.324 1 85.12 113 GLN B C 1
ATOM 2275 O O . GLN B 1 113 ? 2.615 34.281 -1.062 1 85.12 113 GLN B O 1
ATOM 2280 N N . GLU B 1 114 ? 1.428 35.594 0.218 1 84.62 114 GLU B N 1
ATOM 2281 C CA . GLU B 1 114 ? 2.256 36.75 -0.077 1 84.62 114 GLU B CA 1
ATOM 2282 C C . GLU B 1 114 ? 3.576 36.719 0.684 1 84.62 114 GLU B C 1
ATOM 2284 O O . GLU B 1 114 ? 4.582 37.25 0.232 1 84.62 114 GLU B O 1
ATOM 2289 N N . HIS B 1 115 ? 3.6 36.031 1.872 1 86.44 115 HIS B N 1
ATOM 2290 C CA . HIS B 1 115 ? 4.762 36.062 2.752 1 86.44 115 HIS B CA 1
ATOM 2291 C C . HIS B 1 115 ? 5.238 34.656 3.066 1 86.44 115 HIS B C 1
ATOM 2293 O O . HIS B 1 115 ? 5.637 34.344 4.195 1 86.44 115 HIS B O 1
ATOM 2299 N N . GLU B 1 116 ? 5.172 33.844 2.127 1 84.75 116 GLU B N 1
ATOM 2300 C CA . GLU B 1 116 ? 5.492 32.406 2.332 1 84.75 116 GLU B CA 1
ATOM 2301 C C . GLU B 1 116 ? 6.895 32.25 2.902 1 84.75 116 GLU B C 1
ATOM 2303 O O . GLU B 1 116 ? 7.121 31.406 3.771 1 84.75 116 GLU B O 1
ATOM 2308 N N . ASP B 1 117 ? 7.809 33.094 2.533 1 87.81 117 ASP B N 1
ATOM 2309 C CA . ASP B 1 117 ? 9.219 32.969 2.914 1 87.81 117 ASP B CA 1
ATOM 2310 C C . ASP B 1 117 ? 9.43 33.438 4.348 1 87.81 117 ASP B C 1
ATOM 2312 O O . ASP B 1 117 ? 10.477 33.188 4.949 1 87.81 117 ASP B O 1
ATOM 2316 N N . GLU B 1 118 ? 8.453 34.125 4.918 1 88.44 118 GLU B N 1
ATOM 2317 C CA . GLU B 1 118 ? 8.594 34.688 6.254 1 88.44 118 GLU B CA 1
ATOM 2318 C C . GLU B 1 118 ? 7.941 33.812 7.305 1 88.44 118 GLU B C 1
ATOM 2320 O O . GLU B 1 118 ? 8.086 34.031 8.508 1 88.44 118 GLU B O 1
ATOM 2325 N N . ILE B 1 119 ? 7.309 32.812 6.809 1 91.12 119 ILE B N 1
ATOM 2326 C CA . ILE B 1 119 ? 6.582 31.938 7.734 1 91.12 119 ILE B CA 1
ATOM 2327 C C . ILE B 1 119 ? 7.531 30.906 8.336 1 91.12 119 ILE B C 1
ATOM 2329 O O . ILE B 1 119 ? 8.281 30.25 7.609 1 91.12 119 ILE B O 1
ATOM 2333 N N . PRO B 1 120 ? 7.52 30.766 9.641 1 91.88 120 PRO B N 1
ATOM 2334 C CA . PRO B 1 120 ? 8.352 29.75 10.289 1 91.88 120 PRO B CA 1
ATOM 2335 C C . PRO B 1 120 ? 8.078 28.328 9.773 1 91.88 120 PRO B C 1
ATOM 2337 O O . PRO B 1 120 ? 6.934 28 9.477 1 91.88 120 PRO B O 1
ATOM 2340 N N . LEU B 1 121 ? 9.125 27.5 9.742 1 89.88 121 LEU B N 1
ATOM 2341 C CA . LEU B 1 121 ? 9.07 26.156 9.18 1 89.88 121 LEU B CA 1
ATOM 2342 C C . LEU B 1 121 ? 8.062 25.281 9.938 1 89.88 121 LEU B C 1
ATOM 2344 O O . LEU B 1 121 ? 7.359 24.469 9.328 1 89.88 121 LEU B O 1
ATOM 2348 N N . ASP B 1 122 ? 8.008 25.422 11.219 1 90 122 ASP B N 1
ATOM 2349 C CA . ASP B 1 122 ? 7.102 24.625 12.031 1 90 122 ASP B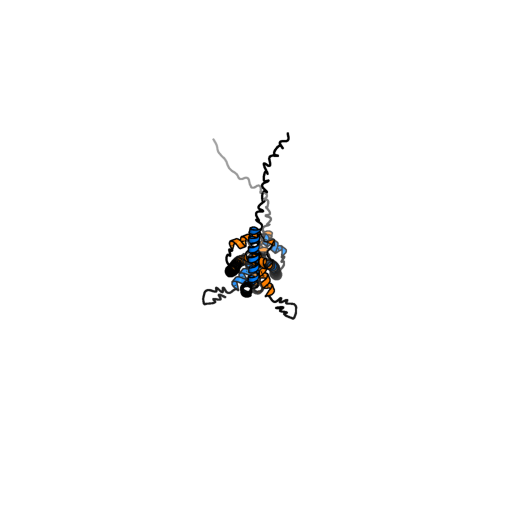 CA 1
ATOM 2350 C C . ASP B 1 122 ? 5.645 24.906 11.68 1 90 122 ASP B C 1
ATOM 2352 O O . ASP B 1 122 ? 4.812 23.984 11.656 1 90 122 ASP B O 1
ATOM 2356 N N . VAL B 1 123 ? 5.352 26.188 11.398 1 92.69 123 VAL B N 1
ATOM 2357 C CA . VAL B 1 123 ? 4.012 26.578 10.969 1 92.69 123 VAL B CA 1
A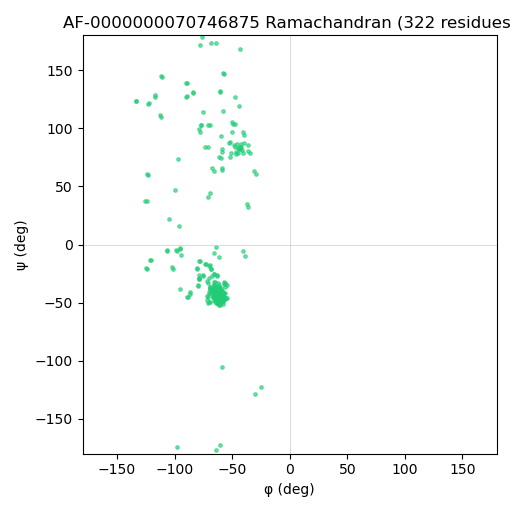TOM 2358 C C . VAL B 1 123 ? 3.746 26.047 9.562 1 92.69 123 VAL B C 1
ATOM 2360 O O . VAL B 1 123 ? 2.68 25.484 9.289 1 92.69 123 VAL B O 1
ATOM 2363 N N . ILE B 1 124 ? 4.703 26.156 8.711 1 91.62 124 ILE B N 1
ATOM 2364 C CA . ILE B 1 124 ? 4.59 25.703 7.324 1 91.62 124 ILE B CA 1
ATOM 2365 C C . ILE B 1 124 ? 4.328 24.203 7.289 1 91.62 124 ILE B C 1
ATOM 2367 O O . ILE B 1 124 ? 3.469 23.734 6.535 1 91.62 124 ILE B O 1
ATOM 2371 N N . ASP B 1 125 ? 4.992 23.469 8.062 1 92.5 125 ASP B N 1
ATOM 2372 C CA . ASP B 1 125 ? 4.879 22.016 8.086 1 92.5 125 ASP B CA 1
ATOM 2373 C C . ASP B 1 125 ? 3.447 21.578 8.391 1 92.5 125 ASP B C 1
ATOM 2375 O O . ASP B 1 125 ? 2.9 20.703 7.711 1 92.5 125 ASP B O 1
ATOM 2379 N N . VAL B 1 126 ? 2.875 22.234 9.352 1 94.5 126 VAL B N 1
ATOM 2380 C CA . VAL B 1 126 ? 1.521 21.875 9.758 1 94.5 126 VAL B CA 1
ATOM 2381 C C . VAL B 1 126 ? 0.528 22.281 8.68 1 94.5 126 VAL B C 1
ATOM 2383 O O . VAL B 1 126 ? -0.342 21.484 8.297 1 94.5 126 VAL B O 1
ATOM 2386 N N . LEU B 1 127 ? 0.719 23.5 8.188 1 92.31 127 LEU B N 1
ATOM 2387 C CA . LEU B 1 127 ? -0.179 23.984 7.148 1 92.31 127 LEU B CA 1
ATOM 2388 C C . LEU B 1 127 ? -0.08 23.141 5.891 1 92.31 127 LEU B C 1
ATOM 2390 O O . LEU B 1 127 ? -1.099 22.781 5.297 1 92.31 127 LEU B O 1
ATOM 2394 N N . LEU B 1 128 ? 1.103 22.766 5.512 1 92.38 128 LEU B N 1
ATOM 2395 C CA . LEU B 1 128 ? 1.314 21.938 4.336 1 92.38 128 LEU B CA 1
ATOM 2396 C C . LEU B 1 128 ? 0.719 20.547 4.539 1 92.38 128 LEU B C 1
ATOM 2398 O O . LEU B 1 128 ? 0.11 19.984 3.627 1 92.38 128 LEU B O 1
ATOM 2402 N N . SER B 1 129 ? 0.847 19.969 5.711 1 95.44 129 SER B N 1
ATOM 2403 C CA . SER B 1 129 ? 0.315 18.641 5.984 1 95.44 129 SER B CA 1
ATOM 2404 C C . SER B 1 129 ? -1.205 18.609 5.859 1 95.44 129 SER B C 1
ATOM 2406 O O . SER B 1 129 ? -1.791 17.562 5.562 1 95.44 129 SER B O 1
ATOM 2408 N N . SER B 1 130 ? -1.841 19.75 6.074 1 95.94 130 SER B N 1
ATOM 2409 C CA . SER B 1 130 ? -3.297 19.797 6.008 1 95.94 130 SER B CA 1
ATOM 2410 C C . SER B 1 130 ? -3.771 20.25 4.625 1 95.94 130 SER B C 1
ATOM 2412 O O . SER B 1 130 ? -4.973 20.234 4.344 1 95.94 130 SER B O 1
ATOM 2414 N N . SER B 1 131 ? -2.91 20.578 3.738 1 93.25 131 SER B N 1
ATOM 2415 C CA . SER B 1 131 ? -3.33 21.109 2.445 1 93.25 131 SER B CA 1
ATOM 2416 C C . SER B 1 131 ? -2.76 20.281 1.298 1 93.25 131 SER B C 1
ATOM 2418 O O . SER B 1 131 ? -3.24 20.359 0.167 1 93.25 131 SER B O 1
ATOM 2420 N N . ASP B 1 132 ? -1.694 19.547 1.545 1 94.75 132 ASP B N 1
ATOM 2421 C CA . ASP B 1 132 ? -0.991 18.75 0.537 1 94.75 132 ASP B CA 1
ATOM 2422 C C . ASP B 1 132 ? -0.928 17.281 0.936 1 94.75 132 ASP B C 1
ATOM 2424 O O . ASP B 1 132 ? -0.302 16.922 1.938 1 94.75 132 ASP B O 1
ATOM 2428 N N . PHE B 1 133 ? -1.463 16.469 0.062 1 95.75 133 PHE B N 1
ATOM 2429 C CA . PHE B 1 133 ? -1.564 15.047 0.364 1 95.75 133 PHE B CA 1
ATOM 2430 C C . PHE B 1 133 ? -0.181 14.43 0.53 1 95.75 133 PHE B C 1
ATOM 2432 O O . PHE B 1 133 ? 0.03 13.594 1.412 1 95.75 133 PHE B O 1
ATOM 2439 N N . GLU B 1 134 ? 0.757 14.75 -0.344 1 93.44 134 GLU B N 1
ATOM 2440 C CA . GLU B 1 134 ? 2.086 14.148 -0.258 1 93.44 134 GLU B CA 1
ATOM 2441 C C . GLU B 1 134 ? 2.771 14.516 1.057 1 93.44 134 GLU B C 1
ATOM 2443 O O . GLU B 1 134 ? 3.457 13.688 1.657 1 93.44 134 GLU B O 1
ATOM 2448 N N . GLU B 1 135 ? 2.576 15.727 1.539 1 93.62 135 GLU B N 1
ATOM 2449 C CA . GLU B 1 135 ? 3.109 16.141 2.83 1 93.62 135 GLU B CA 1
ATOM 2450 C C . GLU B 1 135 ? 2.402 15.438 3.98 1 93.62 135 GLU B C 1
ATOM 2452 O O . GLU B 1 135 ? 3.043 15.016 4.945 1 93.62 135 GLU B O 1
ATOM 2457 N N . PHE B 1 136 ? 1.1 15.266 3.824 1 96.94 136 PHE B N 1
ATOM 2458 C CA . PHE B 1 136 ? 0.305 14.523 4.801 1 96.94 136 PHE B CA 1
ATOM 2459 C C . PHE B 1 136 ? 0.776 13.078 4.898 1 96.94 136 PHE B C 1
ATOM 2461 O O . PHE B 1 136 ? 0.979 12.562 6 1 96.94 136 PHE B O 1
ATOM 2468 N N . LYS B 1 137 ? 0.862 12.492 3.76 1 94.5 137 LYS B N 1
ATOM 2469 C CA . LYS B 1 137 ? 1.312 11.109 3.711 1 94.5 137 LYS B CA 1
ATOM 2470 C C . LYS B 1 137 ? 2.678 10.945 4.371 1 94.5 137 LYS B C 1
ATOM 2472 O O . LYS B 1 137 ? 2.904 10 5.121 1 94.5 137 LYS B O 1
ATOM 2477 N N . SER B 1 138 ? 3.609 11.883 4.141 1 93 138 SER B N 1
ATOM 2478 C CA . SER B 1 138 ? 4.934 11.875 4.754 1 93 138 SER B CA 1
ATOM 2479 C C . SER B 1 138 ? 4.84 11.977 6.273 1 93 138 SER B C 1
ATOM 2481 O O . SER B 1 138 ? 5.582 11.305 6.992 1 93 138 SER B O 1
ATOM 2483 N N . LEU B 1 139 ? 3.938 12.758 6.746 1 94.88 139 LEU B N 1
ATOM 2484 C CA . LEU B 1 139 ? 3.688 12.891 8.18 1 94.88 139 LEU B CA 1
ATOM 2485 C C . LEU B 1 139 ? 3.213 11.57 8.773 1 94.88 139 LEU B C 1
ATOM 2487 O O . LEU B 1 139 ? 3.74 11.117 9.789 1 94.88 139 LEU B O 1
ATOM 2491 N N . MET B 1 140 ? 2.248 10.93 8.125 1 94.38 140 MET B N 1
ATOM 2492 C CA . MET B 1 140 ? 1.719 9.641 8.57 1 94.38 140 MET B CA 1
ATOM 2493 C C . MET B 1 140 ? 2.824 8.594 8.641 1 94.38 140 MET B C 1
ATOM 2495 O O . MET B 1 140 ? 2.943 7.871 9.633 1 94.38 140 MET B O 1
ATOM 2499 N N . LEU B 1 141 ? 3.588 8.586 7.605 1 90.06 141 LEU B N 1
ATOM 2500 C CA . LEU B 1 141 ? 4.664 7.605 7.527 1 90.06 141 LEU B CA 1
ATOM 2501 C C . LEU B 1 141 ? 5.707 7.859 8.609 1 90.06 141 LEU B C 1
ATOM 2503 O O . LEU B 1 141 ? 6.273 6.918 9.164 1 90.06 141 LEU B O 1
ATOM 2507 N N . SER B 1 142 ? 5.965 9.109 8.898 1 90.56 142 SER B N 1
ATOM 2508 C CA . SER B 1 142 ? 6.898 9.469 9.961 1 90.56 142 SER B CA 1
ATOM 2509 C C . SER B 1 142 ? 6.398 8.984 11.32 1 90.56 142 SER B C 1
ATOM 2511 O O . SER B 1 142 ? 7.184 8.492 12.141 1 90.56 142 SER B O 1
ATOM 2513 N N . PHE B 1 143 ? 5.133 9.133 11.562 1 89.75 143 PHE B N 1
ATOM 2514 C CA . PHE B 1 143 ? 4.535 8.648 12.805 1 89.75 143 PHE B CA 1
ATOM 2515 C C . PHE B 1 143 ? 4.621 7.125 12.883 1 89.75 143 PHE B C 1
ATOM 2517 O O . PHE B 1 143 ? 4.922 6.566 13.938 1 89.75 143 PHE B O 1
ATOM 2524 N N . LYS B 1 144 ? 4.309 6.496 11.797 1 86.06 144 LYS B N 1
ATOM 2525 C CA . LYS B 1 144 ? 4.367 5.039 11.719 1 86.06 144 LYS B CA 1
ATOM 2526 C C . LYS B 1 144 ? 5.77 4.527 12.031 1 86.06 144 LYS B C 1
ATOM 2528 O O . LYS B 1 144 ? 5.93 3.535 12.742 1 86.06 144 LYS B O 1
ATOM 2533 N N . GLN B 1 145 ? 6.789 5.117 11.516 1 83.38 145 GLN B N 1
ATOM 2534 C CA . GLN B 1 145 ? 8.18 4.738 11.727 1 83.38 145 GLN B CA 1
ATOM 2535 C C . GLN B 1 145 ? 8.594 4.938 13.18 1 83.38 145 GLN B C 1
ATOM 2537 O O . GLN B 1 145 ? 9.383 4.164 13.727 1 83.38 145 GLN B O 1
ATOM 2542 N N . ASN B 1 146 ? 8.055 5.945 13.664 1 80.44 146 ASN B N 1
ATOM 2543 C CA . ASN B 1 146 ? 8.414 6.258 15.047 1 80.44 146 ASN B CA 1
ATOM 2544 C C . ASN B 1 146 ? 7.656 5.379 16.031 1 80.44 146 ASN B C 1
ATOM 2546 O O . ASN B 1 146 ? 8.109 5.164 17.156 1 80.44 146 ASN B O 1
ATOM 2550 N N . GLU B 1 147 ? 6.496 4.961 15.695 1 73.06 147 GLU B N 1
ATOM 2551 C CA . GLU B 1 147 ? 5.719 4.086 16.562 1 73.06 147 GLU B CA 1
ATOM 2552 C C . GLU B 1 147 ? 6.184 2.637 16.453 1 73.06 147 GLU B C 1
ATOM 2554 O O . GLU B 1 147 ? 5.977 1.838 17.375 1 73.06 147 GLU B O 1
ATOM 2559 N N . THR B 1 148 ? 6.582 2.246 15.273 1 55.47 148 THR B N 1
ATOM 2560 C CA . THR B 1 148 ? 7.062 0.879 15.102 1 55.47 148 THR B CA 1
ATOM 2561 C C . THR B 1 148 ? 8.414 0.69 15.781 1 55.47 148 THR B C 1
ATOM 2563 O O . THR B 1 148 ? 9.391 1.363 15.438 1 55.47 148 THR B O 1
ATOM 2566 N N . PRO B 1 149 ? 8.305 0.086 16.844 1 47.97 149 PRO B N 1
ATOM 2567 C CA . PRO B 1 149 ? 9.594 -0.219 17.469 1 47.97 149 PRO B CA 1
ATOM 2568 C C . PRO B 1 149 ? 10.578 -0.886 16.5 1 47.97 149 PRO B C 1
ATOM 2570 O O . PRO B 1 149 ? 10.156 -1.607 15.594 1 47.97 149 PRO B O 1
ATOM 2573 N N . CYS B 1 150 ? 11.547 -0.058 16.078 1 39.84 150 CYS B N 1
ATOM 2574 C CA . CYS B 1 150 ? 12.625 -0.677 15.32 1 39.84 150 CYS B CA 1
ATOM 2575 C C . CYS B 1 150 ? 12.867 -2.109 15.781 1 39.84 150 CYS B C 1
ATOM 2577 O O . CYS B 1 150 ? 13.461 -2.332 16.844 1 39.84 150 CYS B O 1
ATOM 2579 N N . ILE B 1 151 ? 11.875 -2.861 15.586 1 39.69 151 ILE B N 1
ATOM 2580 C CA . ILE B 1 151 ? 12.258 -4.242 15.867 1 39.69 151 ILE B CA 1
ATOM 2581 C C . ILE B 1 151 ? 13.273 -4.711 14.828 1 39.69 151 ILE B C 1
ATOM 2583 O O . ILE B 1 151 ? 12.945 -4.891 13.656 1 39.69 151 ILE B O 1
ATOM 2587 N N . GLU B 1 152 ? 14.375 -4.105 14.883 1 41.75 152 GLU B N 1
ATOM 2588 C CA . GLU B 1 152 ? 15.477 -4.824 14.242 1 41.75 152 GLU B CA 1
ATOM 2589 C C . GLU B 1 152 ? 15.594 -6.246 14.781 1 41.75 152 GLU B C 1
ATOM 2591 O O . GLU B 1 152 ? 15.82 -6.453 15.977 1 41.75 152 GLU B O 1
ATOM 2596 N N . ILE B 1 153 ? 14.836 -7.027 14.125 1 37.72 153 ILE B N 1
ATOM 2597 C CA . ILE B 1 153 ? 15.109 -8.438 14.383 1 37.72 153 ILE B CA 1
ATOM 2598 C C . ILE B 1 153 ? 16.547 -8.758 14.016 1 37.72 153 ILE B C 1
ATOM 2600 O O . ILE B 1 153 ? 16.906 -8.789 12.836 1 37.72 153 ILE B O 1
ATOM 2604 N N . THR B 1 154 ? 17.547 -8.242 14.656 1 36.91 154 THR B N 1
ATOM 2605 C CA . THR B 1 154 ? 18.859 -8.852 14.555 1 36.91 154 THR B CA 1
ATOM 2606 C C . THR B 1 154 ? 18.859 -10.258 15.141 1 36.91 154 THR B C 1
ATOM 2608 O O . THR B 1 154 ? 18.016 -10.594 15.969 1 36.91 154 THR B O 1
ATOM 2611 N N . GLY B 1 155 ? 19.703 -11.133 15.156 1 36.66 155 GLY B N 1
ATOM 2612 C CA . GLY B 1 155 ? 19.766 -12.461 15.758 1 36.66 155 GLY B CA 1
ATOM 2613 C C . GLY B 1 155 ? 18.875 -12.609 16.969 1 36.66 155 GLY B C 1
ATOM 2614 O O . GLY B 1 155 ? 17.719 -12.172 16.953 1 36.66 155 GLY B O 1
ATOM 2615 N N . ASP B 1 156 ? 19.422 -13.023 18.359 1 39.5 156 ASP B N 1
ATOM 2616 C CA . ASP B 1 156 ? 18.891 -13.508 19.625 1 39.5 156 ASP B CA 1
ATOM 2617 C C . ASP B 1 156 ? 18.109 -12.406 20.344 1 39.5 156 ASP B C 1
ATOM 2619 O O . ASP B 1 156 ? 17.547 -12.633 21.422 1 39.5 156 ASP B O 1
ATOM 2623 N N . ALA B 1 157 ? 18.281 -11.07 20.281 1 32.41 157 ALA B N 1
ATOM 2624 C CA . ALA B 1 157 ? 17.703 -10.055 21.156 1 32.41 157 ALA B CA 1
ATOM 2625 C C . ALA B 1 157 ? 16.703 -9.188 20.391 1 32.41 157 ALA B C 1
ATOM 2627 O O . ALA B 1 157 ? 17.031 -8.641 19.328 1 32.41 157 ALA B O 1
ATOM 2628 N N . LEU B 1 158 ? 15.367 -9.219 20.625 1 36.97 158 LEU B N 1
ATOM 2629 C CA . LEU B 1 158 ? 14.281 -8.344 20.188 1 36.97 158 LEU B CA 1
ATOM 2630 C C . LEU B 1 158 ? 14.477 -6.926 20.703 1 36.97 158 LEU B C 1
ATOM 2632 O O . LEU B 1 158 ? 14.383 -6.68 21.906 1 36.97 158 LEU B O 1
ATOM 2636 N N . ILE B 1 159 ? 15.391 -6.043 20.188 1 34.66 159 ILE B N 1
ATOM 2637 C CA . ILE B 1 159 ? 15.562 -4.719 20.781 1 34.66 159 ILE B CA 1
ATOM 2638 C C . ILE B 1 159 ? 14.43 -3.803 20.312 1 34.66 159 ILE B C 1
ATOM 2640 O O . ILE B 1 159 ? 14.219 -3.619 19.109 1 34.66 159 ILE B O 1
ATOM 2644 N N . CYS B 1 160 ? 13.398 -3.602 21.109 1 37.03 160 CYS B N 1
ATOM 2645 C CA . CYS B 1 160 ? 12.336 -2.613 20.953 1 37.03 160 CYS B CA 1
ATOM 2646 C C . CYS B 1 160 ? 12.852 -1.212 21.281 1 37.03 160 CYS B C 1
ATOM 2648 O O . CYS B 1 160 ? 13.336 -0.96 22.375 1 37.03 160 CYS B O 1
ATOM 2650 N N . CYS B 1 161 ? 13.5 -0.471 20.375 1 33.16 161 CYS B N 1
ATOM 2651 C CA . CYS B 1 161 ? 13.938 0.867 20.75 1 33.16 161 CYS B CA 1
ATOM 2652 C C . CYS B 1 161 ? 12.758 1.813 20.891 1 33.16 161 CYS B C 1
ATOM 2654 O O . CYS B 1 161 ? 12.188 2.268 19.891 1 33.16 161 CYS B O 1
ATOM 2656 N N . GLY B 1 162 ? 11.656 1.436 21.453 1 37.5 162 GLY B N 1
ATOM 2657 C CA . GLY B 1 162 ? 10.766 2.518 21.828 1 37.5 162 GLY B CA 1
ATOM 2658 C C . GLY B 1 162 ? 11.391 3.502 22.797 1 37.5 162 GLY B C 1
ATOM 2659 O O . GLY B 1 162 ? 11.844 3.115 23.875 1 37.5 162 GLY B O 1
ATOM 2660 N N . GLU B 1 163 ? 12.25 4.551 22.359 1 32.88 163 GLU B N 1
ATOM 2661 C CA . GLU B 1 163 ? 12.422 5.535 23.422 1 32.88 163 GLU B CA 1
ATOM 2662 C C . GLU B 1 163 ? 11.102 6.227 23.75 1 32.88 163 GLU B C 1
ATOM 2664 O O . GLU B 1 163 ? 10.258 6.406 22.859 1 32.88 163 GLU B O 1
#

Organism: Phytophthora sojae (strain P6497) (NCBI:txid1094619)

Sequence (326 aa):
MNQPELAEVGRFDGEEEEEEVFDNDVGEENTEEAKFDEMIGVLQDILIDPEFVDMQSDFCRHNCEIFDNVSENKLIYMDIFQQYTDLIETFIERRLHEKLEYFSMDELCNQIQEHEDEIPLDVIDVLLSSSDFEEFKSLMLSFKQNETPCIEITGDALICCGEMNQPELAEVGRFDGEEEEEEVFDNDVGEENTEEAKFDEMIGVLQDILIDPEFVDMQSDFCRHNCEIFDNVSENKLIYMDIFQQYTDLIETFIERRLHEKLEYFSMDELCNQIQEHEDEIPLDVIDVLLSSSDFEEFKSLMLSFKQNETPCIEITGDALICCGE

Foldseek 3Di:
DDDDDPPDPDDPPPPPPPPPPPPCPVPVVCVVVVVVVVVVVVVVVQCPPPVNVVVVVVVCVVCVVVDDDPVVVVVVLVVVLQVLLCVLCVVVVVVCVVVPPDDDPVVVVVVCVVPVVVDDPVVVLSVCLNVPSVSVVVVVVVVVVLPQQPQPVDDPDRRRPND/DDDDDDDDDPDDPDPPPPPPPPPCPVPVVVVVVVVVVVVVVVVVVQCPPPVNVVVVVVVCVVCVVVDDDPVVVVVVLVVVLQVLLCVLCVVVVVVCVVVPPDDDPVVVVVVCVVPVVVDDPVVVLSVCLNVPSVSVVVVVVVVVVLPQQPQPVDPPDRDRPND

Secondary structure (DSSP, 8-state):
------------------------THHHHHHHHHHHHHHHHHHHHHHHSHHHHHHHHHHHHHHGGG---HHHHHHHHHHHHHHHHHHHHHHHHHHHHHH-TT--HHHHHHHHHHTGGGS-HHHHHHHHHHH-HHHHHHHHHHHHHHHS-EEEE-SS-EEEE--/------------------------THHHHHHHHHHHHHHHHHHHHHHHSHHHHHHHHHHHHHHGGG---HHHHHHHHHHHHHHHHHHHHHHHHHHHHHH-TT--HHHHHHHHHHTGGGS-HHHHHHHHHHH-HHHHHHHHHHHHHHHS-EEEE-SS-EEEE--

Nearest PDB structures (foldseek):
  3doe-assembly1_B  TM=4.878E-01  e=1.994E-03  Homo sapiens
  3doe-assembly1_B  TM=4.880E-01  e=1.225E-03  Homo sapiens